Protein AF-A0A915BMQ2-F1 (afdb_monomer)

InterPro domains:
  IPR011701 Major facilitator superfamily [PF07690] (2-219)
  IPR020846 Major facilitator superfamily domain [PS50850] (1-230)
  IPR036259 MFS transporter superfamily [G3DSA:1.20.1250.20] (1-69)
  IPR036259 MFS transporter superfamily [G3DSA:1.20.1250.20] (101-229)
  IPR036259 MFS transporter superfamily [SSF103473] (2-223)
  IPR050382 Major Facilitator Superfamily Sodium/Anion Cotransporter [PTHR11662] (2-230)

pLDDT: mean 77.65, std 10.05, range [44.81, 95.31]

Foldseek 3Di:
DVVLVVLVVVLVVVVVVCVVLVVVLVCQCVPNPDNSNVRSCVVVVVVVVVVVVVCVVQDDPDLVPHPPDDPVVSVVVVVVVCVVCVVPVPPPPPPPPVVCLVPDPVNVVVVVLVCLLVVLLVCLLVCVLVCCCVPVVDDPVVSVVLSVLLVVLLVVLLVVLLVVLVVCVVVVVDDNLRSLVVLSCQLSVLLVVLVVVLVPDDPPCSVSNSVSSSRNSNSSSSNCSNPVSD

Mean predicted aligned error: 12.55 Å

Radius of gyration: 23.93 Å; Cα contacts (8 Å, |Δi|>4): 152; chains: 1; bounding box: 55×52×68 Å

Nearest PDB structures (foldseek):
  8u3f-assembly1_A  TM=6.499E-01  e=1.444E-09  Homo sapiens
  9ayb-assembly1_A  TM=6.532E-01  e=2.550E-09  Homo sapiens
  8dwi-assembly1_A  TM=6.660E-01  e=5.706E-09  Homo sapiens
  7t3n-assembly1_A  TM=6.681E-01  e=4.377E-08  Rattus norvegicus
  7t3o-assembly1_A  TM=6.849E-01  e=3.358E-07  Rattus norvegicus

Organism: Parascaris univalens (NCBI:txid6257)

Solvent-accessible surface area (backbone atoms only — not comparable to full-atom values): 12584 Å² total; per-residue (Å²): 125,64,65,64,55,53,52,49,52,59,58,49,49,59,56,54,47,51,67,54,48,55,59,48,44,54,48,24,42,74,73,32,56,86,82,3,62,60,33,43,59,54,55,54,48,50,51,52,51,53,51,48,53,52,44,68,72,72,60,64,98,42,79,89,74,41,86,83,62,55,71,67,58,46,52,51,52,50,50,56,49,44,56,62,42,68,78,39,82,71,70,64,80,67,73,78,58,59,67,63,54,76,68,32,65,70,55,52,54,52,49,54,52,49,51,54,49,52,50,53,53,50,51,46,68,65,44,48,63,51,46,41,40,77,72,66,62,45,54,76,81,56,43,60,60,62,60,44,48,26,53,53,40,18,54,51,32,34,54,52,36,39,54,49,53,50,52,42,46,75,68,65,76,44,54,75,67,56,52,27,53,49,30,38,49,55,12,54,50,44,31,51,54,26,51,55,55,38,72,73,56,60,93,91,40,61,68,59,35,52,50,28,50,22,50,17,48,10,45,38,24,24,33,54,60,33,55,79,80,107

Sequence (230 aa):
MERSFLVGLTLSGAQVGNVLVMPLSGLLCRYGFGGGWPSIFYVLGIAGVVWSLVWLYYVTDSPTENRRIDPNERAYIEASLADIIVKDPSKKKRRIPWRSILTSIPVWAVYCGQFAGDWGAYMMMTSLPLFMNDVLGFDLTSLGFFSAIPYIAYFVVIIVGGMVADKVRDAHLLSTIAVRRLAMLIALVSQTVFLIASGYCGCGQEMLVVVFLTLSIGLSGLQFSGYVVN

Secondary structure (DSSP, 8-state):
-HHHHHHHHHHHHHHHHHHHHHHHHHHHHHH-TTTSHHHHHHHHHHHHHHHHHHHHHH--S-TTT-TTS-HHHHHHHHHHHHHHHHT-TT-S-PPP-HHHHHT-HHHHHHHHHHHHHHHHHHHHHHHHHHHHHHTT---HHHHHHHHHHHHHHHHHHHHHHHHHHHHHHHTTSS-HHHHHHHHHHHHHHHHHHHHHHHHT--TT-HHHHHHHHHHHHHHHTHHHHHHTT-

Structure (mmCIF, N/CA/C/O backbone):
data_AF-A0A915BMQ2-F1
#
_entry.id   AF-A0A915BMQ2-F1
#
loop_
_atom_site.group_PDB
_atom_site.id
_atom_site.type_symbol
_atom_site.label_atom_id
_atom_site.label_alt_id
_atom_site.label_comp_id
_atom_site.label_asym_id
_atom_site.label_entity_id
_atom_site.label_seq_id
_atom_site.pdbx_PDB_ins_code
_atom_site.Cartn_x
_atom_site.Cartn_y
_atom_site.Cartn_z
_atom_site.occupancy
_atom_site.B_iso_or_equiv
_ato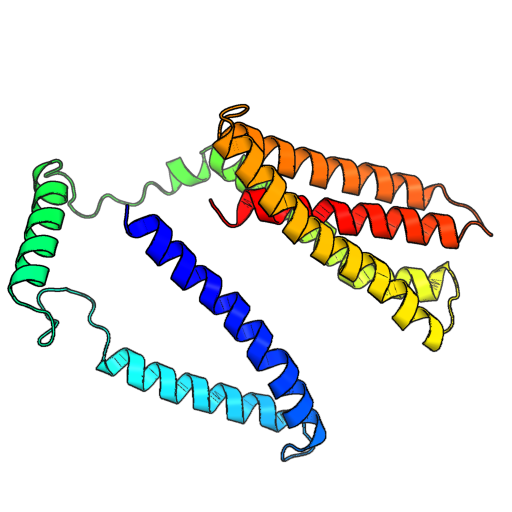m_site.auth_seq_id
_atom_site.auth_comp_id
_atom_site.auth_asym_id
_atom_site.auth_atom_id
_atom_site.pdbx_PDB_model_num
ATOM 1 N N . MET A 1 1 ? 10.847 5.689 -22.596 1.00 46.94 1 MET A N 1
ATOM 2 C CA . MET A 1 1 ? 9.570 6.181 -22.033 1.00 46.94 1 MET A CA 1
ATOM 3 C C . MET A 1 1 ? 8.585 5.048 -21.741 1.00 46.94 1 MET A C 1
ATOM 5 O O . MET A 1 1 ? 7.828 5.172 -20.795 1.00 46.94 1 MET A O 1
ATOM 9 N N . GLU A 1 2 ? 8.650 3.909 -22.437 1.00 56.69 2 GLU A N 1
ATOM 10 C CA . GLU A 1 2 ? 7.738 2.765 -22.217 1.00 56.69 2 GLU A CA 1
ATOM 11 C C . GLU A 1 2 ? 7.953 2.021 -20.888 1.00 56.69 2 GLU A C 1
ATOM 13 O O . GLU A 1 2 ? 7.018 1.458 -20.329 1.00 56.69 2 GLU A O 1
ATOM 18 N N . ARG A 1 3 ? 9.169 2.066 -20.325 1.00 57.50 3 ARG A N 1
ATOM 19 C CA . ARG A 1 3 ? 9.515 1.349 -19.086 1.00 57.50 3 ARG A CA 1
ATOM 20 C C . ARG A 1 3 ? 8.631 1.732 -17.894 1.00 57.50 3 ARG A C 1
ATOM 22 O O . ARG A 1 3 ? 8.195 0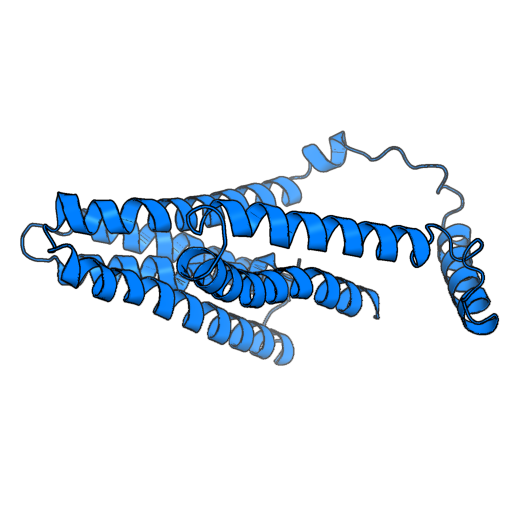.847 -17.172 1.00 57.50 3 ARG A O 1
ATOM 29 N N . SER A 1 4 ? 8.363 3.021 -17.685 1.00 55.41 4 SER A N 1
ATOM 30 C CA . SER A 1 4 ? 7.533 3.475 -16.558 1.00 55.41 4 SER A CA 1
ATOM 31 C C . SER A 1 4 ? 6.068 3.067 -16.723 1.00 55.41 4 SER A C 1
ATOM 33 O O . SER A 1 4 ? 5.422 2.724 -15.739 1.00 55.41 4 SER A O 1
ATOM 35 N N . PHE A 1 5 ? 5.563 3.046 -17.961 1.00 71.44 5 PHE A N 1
ATOM 36 C CA . PHE A 1 5 ? 4.217 2.567 -18.268 1.00 71.44 5 PHE A CA 1
ATOM 37 C C . PHE A 1 5 ? 4.092 1.056 -18.040 1.00 71.44 5 PHE A C 1
ATOM 39 O O . PHE A 1 5 ? 3.176 0.624 -17.348 1.00 71.44 5 PHE A O 1
ATOM 46 N N . LEU A 1 6 ? 5.050 0.263 -18.537 1.00 71.75 6 LEU A N 1
ATOM 47 C CA . LEU A 1 6 ? 5.076 -1.189 -18.330 1.00 71.75 6 LEU A CA 1
ATOM 48 C C . LEU A 1 6 ? 5.168 -1.545 -16.843 1.00 71.75 6 LEU A C 1
ATOM 50 O O . LEU A 1 6 ? 4.409 -2.383 -16.379 1.00 71.75 6 LEU A O 1
ATOM 54 N N . VAL A 1 7 ? 6.033 -0.871 -16.077 1.00 69.44 7 VAL A N 1
ATOM 55 C CA . VAL A 1 7 ? 6.126 -1.065 -14.618 1.00 69.44 7 VAL A CA 1
ATOM 56 C C . VAL A 1 7 ? 4.816 -0.686 -13.924 1.00 69.44 7 VAL A C 1
ATOM 58 O O . VAL A 1 7 ? 4.347 -1.432 -13.066 1.00 69.44 7 VAL A O 1
ATOM 61 N N . GLY A 1 8 ? 4.194 0.428 -14.321 1.00 68.19 8 GLY A N 1
ATOM 62 C CA . GLY A 1 8 ? 2.883 0.835 -13.814 1.00 68.19 8 GLY A CA 1
ATOM 63 C C . GLY A 1 8 ? 1.795 -0.204 -14.096 1.00 68.19 8 GLY A C 1
ATOM 64 O O . GLY A 1 8 ? 1.025 -0.537 -13.198 1.00 68.19 8 GLY A O 1
ATOM 65 N N . LEU A 1 9 ? 1.777 -0.781 -15.301 1.00 75.06 9 LEU A N 1
ATOM 66 C CA . LEU A 1 9 ? 0.850 -1.848 -15.676 1.00 75.06 9 LEU A CA 1
ATOM 67 C C . LEU A 1 9 ? 1.059 -3.093 -14.799 1.00 75.06 9 LEU A C 1
ATOM 69 O O . LEU A 1 9 ? 0.097 -3.603 -14.225 1.00 75.06 9 LEU A O 1
ATOM 73 N N . THR A 1 10 ? 2.307 -3.531 -14.612 1.00 76.88 10 THR A N 1
ATOM 74 C CA . THR A 1 10 ? 2.629 -4.700 -13.777 1.00 76.88 10 THR A CA 1
ATOM 75 C C . THR A 1 10 ? 2.222 -4.493 -12.318 1.00 76.88 10 THR A C 1
ATOM 77 O O . THR A 1 10 ? 1.634 -5.385 -11.709 1.00 76.88 10 THR A O 1
ATOM 80 N N . LEU A 1 11 ? 2.482 -3.307 -11.759 1.00 73.06 11 LEU A N 1
ATOM 81 C CA . LEU A 1 11 ? 2.114 -2.975 -10.379 1.00 73.06 11 LEU A CA 1
ATOM 82 C C . LEU A 1 11 ? 0.595 -2.839 -10.202 1.00 73.06 11 LEU A C 1
ATOM 84 O O . LEU A 1 11 ? 0.053 -3.268 -9.184 1.00 73.06 11 LEU A O 1
ATOM 88 N N . SER A 1 12 ? -0.110 -2.299 -11.201 1.00 72.75 12 SER A N 1
ATOM 89 C CA . SER A 1 12 ? -1.572 -2.171 -11.164 1.00 72.75 12 SER A CA 1
ATOM 90 C C . SER A 1 12 ? -2.293 -3.525 -11.143 1.00 72.75 12 SER A C 1
ATOM 92 O O . SER A 1 12 ? -3.345 -3.649 -10.514 1.00 72.75 12 SER A O 1
ATOM 94 N N . GLY A 1 13 ? -1.694 -4.566 -11.738 1.00 78.38 13 GLY A N 1
ATOM 95 C CA . GLY A 1 13 ? -2.247 -5.922 -11.754 1.00 78.38 13 GLY A CA 1
ATOM 96 C C . GLY A 1 13 ? -2.487 -6.504 -10.357 1.00 78.38 13 GLY A C 1
ATOM 97 O O . GLY A 1 13 ? -3.488 -7.188 -10.145 1.00 78.38 13 GLY A O 1
ATOM 98 N N . ALA A 1 14 ? -1.640 -6.165 -9.378 1.00 76.38 14 ALA A N 1
ATOM 99 C CA . ALA A 1 14 ? -1.822 -6.598 -7.991 1.00 76.38 14 ALA A CA 1
ATOM 100 C C . ALA A 1 14 ? -3.111 -6.029 -7.369 1.00 76.38 14 ALA A C 1
ATOM 102 O O . ALA A 1 14 ? -3.839 -6.740 -6.676 1.00 76.38 14 ALA A O 1
ATOM 103 N N . GLN A 1 15 ? -3.433 -4.765 -7.662 1.00 73.25 15 GLN A N 1
ATOM 104 C CA . GLN A 1 15 ? -4.635 -4.113 -7.134 1.00 73.25 15 GLN A CA 1
ATOM 105 C C . GLN A 1 15 ? -5.908 -4.641 -7.797 1.00 73.25 15 GLN A C 1
ATOM 107 O O . GLN A 1 15 ? -6.898 -4.896 -7.115 1.00 73.25 15 GLN A O 1
ATOM 112 N N . VAL A 1 16 ? -5.866 -4.891 -9.108 1.00 79.38 16 VAL A N 1
ATOM 113 C CA . VAL A 1 16 ? -6.969 -5.547 -9.830 1.00 79.38 16 VAL A CA 1
ATOM 114 C C . VAL A 1 16 ? -7.225 -6.949 -9.270 1.00 79.38 16 VAL A C 1
ATOM 116 O O . VAL A 1 16 ? -8.378 -7.325 -9.058 1.00 79.38 16 VAL A O 1
ATOM 119 N N . GLY A 1 17 ? -6.161 -7.697 -8.959 1.00 82.88 17 GLY A N 1
ATOM 120 C CA . GLY A 1 17 ? -6.256 -8.993 -8.290 1.00 82.88 17 GLY A CA 1
ATOM 121 C C . GLY A 1 17 ? -7.013 -8.909 -6.964 1.00 82.88 17 GLY A C 1
ATOM 122 O O . GLY A 1 17 ? -7.963 -9.660 -6.763 1.00 82.88 17 GLY A O 1
ATOM 123 N N . ASN A 1 18 ? -6.668 -7.953 -6.097 1.00 78.75 18 ASN A N 1
ATOM 124 C CA . ASN A 1 18 ? -7.369 -7.749 -4.823 1.00 78.75 18 ASN A CA 1
ATOM 125 C C . ASN A 1 18 ? -8.862 -7.445 -5.016 1.00 78.75 18 ASN A C 1
ATOM 127 O O . ASN A 1 18 ? -9.702 -8.056 -4.356 1.00 78.75 18 ASN A O 1
ATOM 131 N N . VAL A 1 19 ? -9.196 -6.553 -5.954 1.00 79.31 19 VAL A N 1
ATOM 132 C CA . VAL A 1 19 ? -10.586 -6.162 -6.250 1.00 79.31 19 VAL A CA 1
ATOM 133 C C . VAL A 1 19 ? -11.425 -7.345 -6.738 1.00 79.31 19 VAL A C 1
ATOM 135 O O . VAL A 1 19 ? -12.612 -7.413 -6.432 1.00 79.31 19 VAL A O 1
ATOM 138 N N . LEU A 1 20 ? -10.829 -8.291 -7.466 1.00 83.81 20 LEU A N 1
ATOM 139 C CA . LEU A 1 20 ? -11.524 -9.486 -7.952 1.00 83.81 20 LEU A CA 1
ATOM 140 C C . LEU A 1 20 ? -11.590 -10.596 -6.897 1.00 83.81 20 LEU A C 1
ATOM 142 O O . LEU A 1 20 ? -12.632 -11.226 -6.722 1.00 83.81 20 LEU A O 1
ATOM 146 N N . VAL A 1 21 ? -10.491 -10.837 -6.178 1.00 87.25 21 VAL A N 1
ATOM 147 C CA . VAL A 1 21 ? -10.382 -11.935 -5.209 1.00 87.25 21 VAL A CA 1
ATOM 148 C C . VAL A 1 21 ? -11.208 -11.661 -3.953 1.00 87.25 21 VAL A C 1
ATOM 150 O O . VAL A 1 21 ? -11.787 -12.598 -3.407 1.00 87.25 21 VAL A O 1
ATOM 153 N N . MET A 1 22 ? -11.336 -10.408 -3.507 1.00 83.94 22 MET A N 1
ATOM 154 C CA . MET A 1 22 ? -12.125 -10.071 -2.314 1.00 83.94 22 MET A CA 1
ATOM 155 C C . MET A 1 22 ? -13.612 -10.478 -2.440 1.00 83.94 22 MET A C 1
ATOM 157 O O . MET A 1 22 ? -14.064 -11.283 -1.623 1.00 83.94 22 MET A O 1
ATOM 161 N N . PRO A 1 23 ? -14.384 -10.052 -3.460 1.00 85.56 23 PRO A N 1
ATOM 162 C CA . PRO A 1 23 ? -15.761 -10.518 -3.649 1.00 85.56 23 PRO A CA 1
ATOM 163 C C . PRO A 1 23 ? -15.851 -12.019 -3.939 1.00 85.56 23 PRO A C 1
ATOM 165 O O . PRO A 1 23 ? -16.749 -12.694 -3.434 1.00 85.56 23 PRO A O 1
ATOM 168 N N . LEU A 1 24 ? -14.911 -12.552 -4.730 1.00 85.00 24 LEU A N 1
ATOM 169 C CA . LEU A 1 24 ? -14.875 -13.970 -5.082 1.00 85.00 24 LEU A CA 1
ATOM 170 C C . LEU A 1 24 ? -14.700 -14.845 -3.836 1.00 85.00 24 LEU A C 1
ATOM 172 O O . LEU A 1 24 ? -15.415 -15.830 -3.674 1.00 85.00 24 LEU A O 1
ATOM 176 N N . SER A 1 25 ? -13.801 -14.462 -2.928 1.00 84.19 25 SER A N 1
ATOM 177 C CA . SER A 1 25 ? -13.596 -15.159 -1.657 1.00 84.19 25 SER A CA 1
ATOM 178 C C . SER A 1 25 ? -14.849 -15.123 -0.780 1.00 84.19 25 SER A C 1
ATOM 180 O O . SER A 1 25 ? -15.219 -16.151 -0.225 1.00 84.19 25 SER A O 1
ATOM 182 N N . GLY A 1 26 ? -15.577 -14.000 -0.733 1.00 81.88 26 GLY A N 1
ATOM 183 C CA . GLY A 1 26 ? -16.854 -13.903 -0.018 1.00 81.88 26 GLY A CA 1
ATOM 184 C C . GLY A 1 26 ? -17.947 -14.811 -0.598 1.00 81.88 26 GLY A C 1
ATOM 185 O O . GLY A 1 26 ? -18.657 -15.493 0.145 1.00 81.88 26 GLY A O 1
ATOM 186 N N . LEU A 1 27 ? -18.055 -14.874 -1.928 1.00 85.25 27 LEU A N 1
ATOM 187 C CA . LEU A 1 27 ? -18.991 -15.759 -2.631 1.00 85.25 27 LEU A CA 1
ATOM 188 C C . LEU A 1 27 ? -18.640 -17.239 -2.430 1.00 85.25 27 LEU A C 1
ATOM 190 O O . LEU A 1 27 ? -19.530 -18.044 -2.161 1.00 85.25 27 LEU A O 1
ATOM 194 N N . LEU A 1 28 ? -17.356 -17.588 -2.506 1.00 84.94 28 LEU A N 1
ATOM 195 C CA . LEU A 1 28 ? -16.850 -18.945 -2.289 1.00 84.94 28 LEU A CA 1
ATOM 196 C C . LEU A 1 28 ? -16.979 -19.382 -0.823 1.00 84.94 28 LEU A C 1
ATOM 198 O O . LEU A 1 28 ? -17.362 -20.514 -0.555 1.00 84.94 28 LEU A O 1
ATOM 202 N N . CYS A 1 29 ? -16.781 -18.485 0.143 1.00 83.06 29 CYS A N 1
ATOM 203 C CA . CYS A 1 29 ? -17.070 -18.777 1.548 1.00 83.06 29 CYS A CA 1
ATOM 204 C C . CYS A 1 29 ? -18.554 -19.077 1.798 1.00 83.06 29 CYS A C 1
ATOM 206 O O . CYS A 1 29 ? -18.872 -19.913 2.638 1.00 83.06 29 CYS A O 1
ATOM 208 N N . ARG A 1 30 ? -19.473 -18.404 1.095 1.00 80.44 30 ARG A N 1
ATOM 209 C CA . ARG A 1 30 ? -20.919 -18.554 1.328 1.00 80.44 30 ARG A CA 1
ATOM 210 C C . ARG A 1 30 ? -21.556 -19.701 0.544 1.00 80.44 30 ARG A C 1
ATOM 212 O O . ARG A 1 30 ? -22.443 -20.368 1.067 1.00 80.44 30 ARG A O 1
ATOM 219 N N . TYR A 1 31 ? -21.138 -19.901 -0.702 1.00 82.38 31 TYR A N 1
ATOM 220 C CA . TYR A 1 31 ? -21.757 -20.848 -1.637 1.00 82.38 31 TYR A CA 1
ATOM 221 C C . TYR A 1 31 ? -20.799 -21.950 -2.108 1.00 82.38 31 TYR A C 1
ATOM 223 O O . TYR A 1 31 ? -21.179 -22.796 -2.915 1.00 82.38 31 TYR A O 1
ATOM 231 N N . GLY A 1 32 ? -19.550 -21.935 -1.644 1.00 78.88 32 GLY A N 1
ATOM 232 C CA . GLY A 1 32 ? -18.531 -22.893 -2.044 1.00 78.88 32 GLY A CA 1
ATOM 233 C C . GLY A 1 32 ? -18.623 -24.232 -1.319 1.00 78.88 32 GLY A C 1
ATOM 234 O O . GLY A 1 32 ? -19.273 -24.409 -0.288 1.00 78.88 32 GLY A O 1
ATOM 235 N N . PHE A 1 33 ? -17.928 -25.204 -1.890 1.00 80.06 33 PHE A N 1
ATOM 236 C CA . PHE A 1 33 ? -17.907 -26.589 -1.438 1.00 80.06 33 PHE A CA 1
ATOM 237 C C . PHE A 1 33 ? -17.046 -26.787 -0.176 1.00 80.06 33 PHE A C 1
ATOM 239 O O . PHE A 1 33 ? -16.125 -26.019 0.101 1.00 80.06 33 PHE A O 1
ATOM 246 N N . GLY A 1 34 ? -17.340 -27.839 0.599 1.00 70.00 34 GLY A N 1
ATOM 247 C CA . GLY A 1 34 ? -16.536 -28.230 1.767 1.00 70.00 34 GLY A CA 1
ATOM 248 C C . GLY A 1 34 ? -16.653 -27.304 2.984 1.00 70.00 34 GLY A C 1
ATOM 249 O O . GLY A 1 34 ? -15.688 -27.166 3.725 1.00 70.00 34 GLY A O 1
ATOM 250 N N . GLY A 1 35 ? -17.802 -26.649 3.187 1.00 74.62 35 GLY A N 1
ATOM 251 C CA . GLY A 1 35 ? -17.977 -25.661 4.263 1.00 74.62 35 GLY A CA 1
ATOM 252 C C . GLY A 1 35 ? -17.478 -24.260 3.892 1.00 74.62 35 GLY A C 1
ATOM 253 O O . GLY A 1 35 ? -17.144 -23.471 4.772 1.00 74.62 35 GLY A O 1
ATOM 254 N N . GLY A 1 36 ? -17.399 -23.960 2.590 1.00 80.12 36 GLY A N 1
ATOM 255 C CA . GLY A 1 36 ? -17.092 -22.636 2.055 1.00 80.12 36 GLY A CA 1
ATOM 256 C C . GLY A 1 36 ? -15.604 -22.306 2.040 1.00 80.12 36 GLY A C 1
ATOM 257 O O . GLY A 1 36 ? -15.020 -22.115 0.976 1.00 80.12 36 GLY A O 1
ATOM 258 N N . TRP A 1 37 ? -14.961 -22.289 3.205 1.00 79.25 37 TRP A N 1
ATOM 259 C CA . TRP A 1 37 ? -13.569 -21.849 3.360 1.00 79.25 37 TRP A CA 1
ATOM 260 C C . TRP A 1 37 ? -12.544 -22.628 2.507 1.00 79.25 37 TRP A C 1
ATOM 262 O O . TRP A 1 37 ? -11.730 -21.988 1.835 1.00 79.25 37 TRP A O 1
ATOM 272 N N . PRO A 1 38 ? -12.576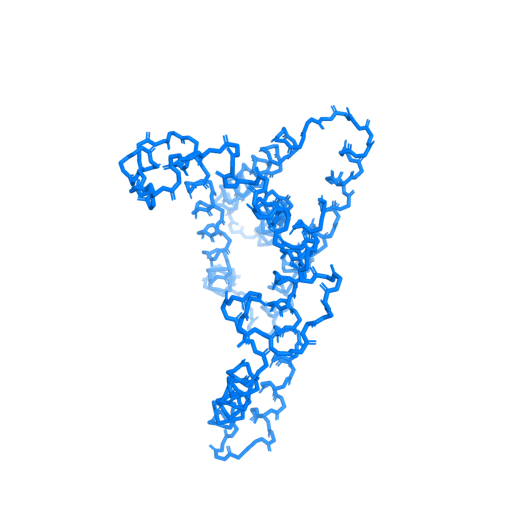 -23.977 2.432 1.00 87.38 38 PRO A N 1
ATOM 273 C CA . PRO A 1 38 ? -11.605 -24.722 1.627 1.00 87.38 38 PRO A CA 1
ATOM 274 C C . PRO A 1 38 ? -11.701 -24.420 0.127 1.00 87.38 38 PRO A C 1
ATOM 276 O O . PRO A 1 38 ? -10.696 -24.495 -0.578 1.00 87.38 38 PRO A O 1
ATOM 279 N N . SER A 1 39 ? -12.886 -24.050 -0.370 1.00 86.69 39 SER A N 1
ATOM 280 C CA . SER A 1 39 ? -13.120 -23.823 -1.800 1.00 86.69 39 SER A CA 1
ATOM 281 C C . SER A 1 39 ? -12.266 -22.693 -2.386 1.00 86.69 39 SER A C 1
ATOM 283 O O . SER A 1 39 ? -11.850 -22.781 -3.540 1.00 86.69 39 SER A O 1
ATOM 285 N N . ILE A 1 40 ? -11.920 -21.684 -1.578 1.00 89.19 40 ILE A N 1
ATOM 286 C CA . ILE A 1 40 ? -11.077 -20.554 -1.988 1.00 89.19 40 ILE A CA 1
ATOM 287 C C . ILE A 1 40 ? -9.690 -21.042 -2.412 1.00 89.19 40 ILE A C 1
ATOM 289 O O . ILE A 1 40 ? -9.197 -20.661 -3.474 1.00 89.19 40 ILE A O 1
ATOM 293 N N . PHE A 1 41 ? -9.082 -21.921 -1.614 1.00 87.12 41 PHE A N 1
ATOM 294 C CA . PHE A 1 41 ? -7.737 -22.437 -1.874 1.00 87.12 41 PHE A CA 1
ATOM 295 C C . PHE A 1 41 ? -7.690 -23.276 -3.145 1.00 87.12 41 PHE A C 1
ATOM 297 O O . PHE A 1 41 ? -6.755 -23.149 -3.931 1.00 87.12 41 PHE A O 1
ATOM 304 N N . TYR A 1 42 ? -8.716 -24.096 -3.379 1.00 89.56 42 TYR A N 1
ATOM 305 C CA . TYR A 1 42 ? -8.787 -24.918 -4.582 1.00 89.56 42 TYR A CA 1
ATOM 306 C C . TYR A 1 42 ? -9.031 -24.077 -5.837 1.00 89.56 42 TYR A C 1
ATOM 308 O O . TYR A 1 42 ? -8.338 -24.266 -6.832 1.00 89.56 42 TYR A O 1
ATOM 316 N N . VAL A 1 43 ? -9.966 -23.123 -5.801 1.00 89.75 43 VAL A N 1
ATOM 317 C CA . VAL A 1 43 ? -10.286 -22.286 -6.969 1.00 89.75 43 VAL A CA 1
ATOM 318 C C . VAL A 1 43 ? -9.113 -21.376 -7.336 1.00 89.75 43 VAL A C 1
ATOM 320 O O . VAL A 1 43 ? -8.696 -21.360 -8.495 1.00 89.75 43 VAL A O 1
ATOM 323 N N . LEU A 1 44 ? -8.533 -20.666 -6.363 1.00 90.25 44 LEU A N 1
ATOM 324 C CA . LEU A 1 44 ? -7.372 -19.805 -6.609 1.00 90.25 44 LEU A CA 1
ATOM 325 C C . LEU A 1 44 ? -6.122 -20.621 -6.959 1.00 90.25 44 LEU A C 1
ATOM 327 O O . LEU A 1 44 ? -5.351 -20.214 -7.826 1.00 90.25 44 LEU A O 1
ATOM 331 N N . GLY A 1 45 ? -5.944 -21.791 -6.340 1.00 90.44 45 GLY A N 1
ATOM 332 C CA . GLY A 1 45 ? -4.847 -22.706 -6.646 1.00 90.44 45 GLY A CA 1
ATOM 333 C C . GLY A 1 45 ? -4.901 -23.214 -8.086 1.00 90.44 45 GLY A C 1
ATOM 334 O O . GLY A 1 45 ? -3.912 -23.116 -8.809 1.00 90.44 45 GLY A O 1
ATOM 335 N N . ILE A 1 46 ? -6.066 -23.687 -8.541 1.00 93.62 46 ILE A N 1
ATOM 336 C CA . ILE A 1 46 ? -6.259 -24.144 -9.926 1.00 93.62 46 ILE A CA 1
ATOM 337 C C . ILE A 1 46 ? -6.070 -22.984 -10.907 1.00 93.62 46 ILE A C 1
ATOM 339 O O . ILE A 1 46 ? -5.359 -23.143 -11.898 1.00 93.62 46 ILE A O 1
ATOM 343 N N . ALA A 1 47 ? -6.640 -21.809 -10.624 1.00 92.19 47 ALA A N 1
ATOM 344 C CA . ALA A 1 47 ? -6.451 -20.626 -11.462 1.00 92.19 47 ALA A CA 1
ATOM 345 C C . ALA A 1 47 ? -4.965 -20.243 -11.586 1.00 92.19 47 ALA A C 1
ATOM 347 O O . ALA A 1 47 ? -4.493 -19.961 -12.688 1.00 92.19 47 ALA A O 1
ATOM 348 N N . GLY A 1 48 ? -4.208 -20.310 -10.486 1.00 91.44 48 GLY A N 1
ATOM 349 C CA . GLY A 1 48 ? -2.764 -20.073 -10.476 1.00 91.44 48 GLY A CA 1
ATOM 350 C C . GLY A 1 48 ? -1.981 -21.100 -11.296 1.00 91.44 48 GLY A C 1
ATOM 351 O O . GLY A 1 48 ? -1.070 -20.722 -12.033 1.00 91.44 48 GLY A O 1
ATOM 352 N N . VAL A 1 49 ? -2.353 -22.383 -11.242 1.00 95.31 49 VAL A N 1
ATOM 353 C CA . VAL A 1 49 ? -1.731 -23.435 -12.067 1.00 95.31 49 VAL A CA 1
ATOM 354 C C . VAL A 1 49 ? -2.025 -23.214 -13.550 1.00 95.31 49 VAL A C 1
ATOM 356 O O . VAL A 1 49 ? -1.102 -23.237 -14.361 1.00 95.31 49 VAL A O 1
ATOM 359 N N . VAL A 1 50 ? -3.282 -22.943 -13.912 1.00 95.12 50 VAL A N 1
ATOM 360 C CA . VAL A 1 50 ? -3.672 -22.658 -15.303 1.00 95.12 50 VAL A CA 1
ATOM 361 C C . VAL A 1 50 ? -2.919 -21.440 -15.833 1.00 95.12 50 VAL A C 1
ATOM 363 O O . VAL A 1 50 ? -2.333 -21.505 -16.912 1.00 95.12 50 VAL A O 1
ATOM 366 N N . TRP A 1 51 ? -2.868 -20.352 -15.061 1.00 92.69 51 TRP A N 1
ATOM 367 C CA . TRP A 1 51 ? -2.125 -19.154 -15.445 1.00 92.69 51 TRP A CA 1
ATOM 368 C C . TRP A 1 51 ? -0.629 -19.432 -15.608 1.00 92.69 51 TRP A C 1
ATOM 370 O O . TRP A 1 51 ? -0.012 -18.957 -16.557 1.00 92.69 51 TRP A O 1
ATOM 380 N N . SER A 1 52 ? -0.053 -20.256 -14.731 1.00 91.19 52 SER A N 1
ATOM 381 C CA . SER A 1 52 ? 1.355 -20.655 -14.812 1.00 91.19 52 SER A CA 1
ATOM 382 C C . SER A 1 52 ? 1.650 -21.447 -16.090 1.00 91.19 52 SER A C 1
ATOM 384 O O . SER A 1 52 ? 2.659 -21.199 -16.741 1.00 91.19 52 SER A O 1
ATOM 386 N N . LEU A 1 53 ? 0.758 -22.354 -16.501 1.00 92.81 53 LEU A N 1
ATOM 387 C CA . LEU A 1 53 ? 0.887 -23.089 -17.766 1.00 92.81 53 LEU A CA 1
ATOM 388 C C . LEU A 1 53 ? 0.792 -22.159 -18.982 1.00 92.81 53 LEU A C 1
ATOM 390 O O . LEU A 1 53 ? 1.584 -22.286 -19.916 1.00 92.81 53 LEU A O 1
ATOM 394 N N . VAL A 1 54 ? -0.137 -21.197 -18.958 1.00 90.62 54 VAL A N 1
ATOM 395 C CA . VAL A 1 54 ? -0.242 -20.158 -19.995 1.00 90.62 54 VAL A CA 1
ATOM 396 C C . VAL A 1 54 ? 1.048 -19.341 -20.053 1.00 90.62 54 VAL A C 1
ATOM 398 O O . VAL A 1 54 ? 1.601 -19.146 -21.133 1.00 90.62 54 VAL A O 1
ATOM 401 N N . TRP A 1 55 ? 1.571 -18.916 -18.903 1.00 88.12 55 TRP A N 1
ATOM 402 C CA . TRP A 1 55 ? 2.808 -18.146 -18.816 1.00 88.12 55 TRP A CA 1
ATOM 403 C C . TRP A 1 55 ? 3.999 -18.906 -19.404 1.00 88.12 55 TRP A C 1
ATOM 405 O O . TRP A 1 55 ? 4.698 -18.369 -20.257 1.00 88.12 55 TRP A O 1
ATOM 415 N N . LEU A 1 56 ? 4.182 -20.175 -19.026 1.00 85.56 56 LEU A N 1
ATOM 416 C CA . LEU A 1 56 ? 5.257 -21.026 -19.549 1.00 85.56 56 LEU A CA 1
ATOM 417 C C . LEU A 1 56 ? 5.156 -21.262 -21.064 1.00 85.56 56 LEU A C 1
ATOM 419 O O . LEU A 1 56 ? 6.170 -21.491 -21.714 1.00 85.56 56 LEU A O 1
ATOM 423 N N . TYR A 1 57 ? 3.949 -21.212 -21.634 1.00 84.44 57 TYR A N 1
ATOM 424 C CA . TYR A 1 57 ? 3.742 -21.378 -23.073 1.00 84.44 57 TYR A CA 1
ATOM 425 C C . TYR A 1 57 ? 3.914 -20.080 -23.880 1.00 84.44 57 TYR A C 1
ATOM 427 O O . TYR A 1 57 ? 4.272 -20.130 -25.060 1.00 84.44 57 TYR A O 1
ATOM 435 N N . TYR A 1 58 ? 3.610 -18.920 -23.290 1.00 82.19 58 TYR A N 1
ATOM 436 C CA . TYR A 1 58 ? 3.617 -17.631 -23.994 1.00 82.19 58 TYR A CA 1
ATOM 437 C C . TYR A 1 58 ? 4.861 -16.780 -23.747 1.00 82.19 58 TYR A C 1
ATOM 439 O O . TYR A 1 58 ? 5.218 -15.991 -24.622 1.00 82.19 58 TYR A O 1
ATOM 447 N N . VAL A 1 59 ? 5.496 -16.900 -22.585 1.00 81.81 59 VAL A N 1
ATOM 448 C CA . VAL A 1 59 ? 6.605 -16.033 -22.186 1.00 81.81 59 VAL A CA 1
ATOM 449 C C . VAL A 1 59 ? 7.933 -16.721 -22.461 1.00 81.81 59 VAL A C 1
ATOM 451 O O . VAL A 1 59 ? 8.111 -17.907 -22.203 1.00 81.81 59 VAL A O 1
ATOM 454 N N . THR A 1 60 ? 8.872 -15.962 -23.014 1.00 79.06 60 THR A N 1
ATOM 455 C CA . THR A 1 60 ? 10.218 -16.430 -23.346 1.00 79.06 60 THR A CA 1
ATOM 456 C C . THR A 1 60 ? 11.235 -15.436 -22.801 1.00 79.06 60 THR A C 1
ATOM 458 O O . THR A 1 60 ? 11.011 -14.228 -22.882 1.00 79.06 60 THR A O 1
ATOM 461 N N . ASP A 1 61 ? 12.344 -15.938 -22.255 1.00 72.06 61 ASP A N 1
ATOM 462 C CA . ASP A 1 61 ? 13.342 -15.120 -21.554 1.00 72.06 61 ASP A CA 1
ATOM 463 C C . ASP A 1 61 ? 14.179 -14.240 -22.495 1.00 72.06 61 ASP A C 1
ATOM 465 O O . ASP A 1 61 ? 14.668 -13.185 -22.085 1.00 72.06 61 ASP A O 1
ATOM 469 N N . SER A 1 62 ? 14.338 -14.645 -23.760 1.00 66.81 62 SER A N 1
ATOM 470 C CA . SER A 1 62 ? 15.067 -13.872 -24.767 1.00 66.81 62 SER A CA 1
ATOM 471 C C . SER A 1 62 ? 14.195 -13.529 -25.981 1.00 66.81 62 SER A C 1
ATOM 473 O O . SER A 1 62 ? 13.531 -14.418 -26.528 1.00 66.81 62 SER A O 1
ATOM 475 N N . PRO A 1 63 ? 14.272 -12.286 -26.505 1.00 65.56 63 PRO A N 1
ATOM 476 C CA . PRO A 1 63 ? 13.653 -11.915 -27.780 1.00 65.56 63 PRO A CA 1
ATOM 477 C C . PRO A 1 63 ? 14.100 -12.806 -28.948 1.00 65.56 63 PRO A C 1
ATOM 479 O O . PRO A 1 63 ? 13.362 -12.978 -29.913 1.00 65.56 63 PRO A O 1
ATOM 482 N N . THR A 1 64 ? 15.297 -13.401 -28.858 1.00 61.62 64 THR A N 1
ATOM 483 C CA . THR A 1 64 ? 15.861 -14.281 -29.894 1.00 61.62 64 THR A CA 1
ATOM 484 C C . THR A 1 64 ? 15.209 -15.659 -29.953 1.00 61.62 64 THR A C 1
ATOM 486 O O . THR A 1 64 ? 15.240 -16.300 -31.002 1.00 61.62 64 THR A O 1
ATOM 489 N N . GLU A 1 65 ? 14.653 -16.124 -28.834 1.00 66.81 65 GLU A N 1
ATOM 490 C CA . GLU A 1 65 ? 14.013 -17.438 -28.694 1.00 66.81 65 GLU A CA 1
ATOM 491 C C . GLU A 1 65 ? 12.502 -17.366 -28.947 1.00 66.81 65 GLU A C 1
ATOM 493 O O . GLU A 1 65 ? 11.859 -18.379 -29.230 1.00 66.81 65 GLU A O 1
ATOM 498 N N . ASN A 1 66 ? 11.928 -16.161 -28.896 1.00 67.06 66 ASN A N 1
ATOM 499 C CA . ASN A 1 66 ? 10.513 -15.962 -29.139 1.00 67.06 66 ASN A CA 1
ATOM 500 C C . ASN A 1 66 ? 10.207 -16.043 -30.642 1.00 67.06 66 ASN A C 1
ATOM 502 O O . ASN A 1 66 ? 10.516 -15.144 -31.419 1.00 67.06 66 ASN A O 1
ATOM 506 N N . ARG A 1 67 ? 9.560 -17.132 -31.066 1.00 64.00 67 ARG A N 1
ATOM 507 C CA . ARG A 1 67 ? 9.216 -17.383 -32.476 1.00 64.00 67 ARG A CA 1
ATOM 508 C C . ARG A 1 67 ? 8.017 -16.560 -32.978 1.00 64.00 67 ARG A C 1
ATOM 510 O O . ARG A 1 67 ? 7.702 -16.630 -34.161 1.00 64.00 67 ARG A O 1
ATOM 517 N N . ARG A 1 68 ? 7.322 -15.838 -32.089 1.00 69.69 68 ARG A N 1
ATOM 518 C CA . ARG A 1 68 ? 6.079 -15.097 -32.383 1.00 69.69 68 ARG A CA 1
ATOM 519 C C . ARG A 1 68 ? 6.267 -13.585 -32.523 1.00 69.69 68 ARG A C 1
ATOM 521 O O . ARG A 1 68 ? 5.296 -12.903 -32.828 1.00 69.69 68 ARG A O 1
ATOM 528 N N . ILE A 1 69 ? 7.470 -13.069 -32.274 1.00 77.62 69 ILE A N 1
ATOM 529 C CA . ILE A 1 69 ? 7.755 -11.635 -32.378 1.00 77.62 69 ILE A CA 1
ATOM 530 C C . ILE A 1 69 ? 7.881 -11.205 -33.845 1.00 77.62 69 ILE A C 1
ATOM 532 O O . ILE A 1 69 ? 8.404 -11.959 -34.672 1.00 77.62 69 ILE A O 1
ATOM 536 N N . ASP A 1 70 ? 7.419 -9.996 -34.165 1.00 81.56 70 ASP A N 1
ATOM 537 C CA . ASP A 1 70 ? 7.592 -9.433 -35.503 1.00 81.56 70 ASP A CA 1
ATOM 538 C C . ASP A 1 70 ? 9.090 -9.211 -35.797 1.00 81.56 70 ASP A C 1
ATOM 540 O O . ASP A 1 70 ? 9.824 -8.737 -34.919 1.00 81.56 70 ASP A O 1
ATOM 544 N N . PRO A 1 71 ? 9.582 -9.524 -37.010 1.00 78.62 71 PRO A N 1
ATOM 545 C CA . PRO A 1 71 ? 10.989 -9.338 -37.356 1.00 78.62 71 PRO A CA 1
ATOM 546 C C . PRO A 1 71 ? 11.478 -7.894 -37.172 1.00 78.62 71 PRO A C 1
ATOM 548 O O . PRO A 1 71 ? 12.629 -7.690 -36.783 1.00 78.62 71 PRO A O 1
ATOM 551 N N . ASN A 1 72 ? 10.615 -6.899 -37.410 1.00 78.94 72 ASN A N 1
ATOM 552 C CA . ASN A 1 72 ? 10.969 -5.487 -37.258 1.00 78.94 72 ASN A CA 1
ATOM 553 C C . ASN A 1 72 ? 11.077 -5.090 -35.782 1.00 78.94 72 ASN A C 1
ATOM 555 O O . ASN A 1 72 ? 12.008 -4.383 -35.397 1.00 78.94 72 ASN A O 1
ATOM 559 N N . GLU A 1 73 ? 10.156 -5.576 -34.945 1.00 79.44 73 GLU A N 1
ATOM 560 C CA . GLU A 1 73 ? 10.181 -5.342 -33.498 1.00 79.44 73 GLU A CA 1
ATOM 561 C C . GLU A 1 73 ? 11.398 -6.017 -32.858 1.00 79.44 73 GLU A C 1
ATOM 563 O O . GLU A 1 73 ? 12.114 -5.408 -32.062 1.00 79.44 73 GLU A O 1
ATOM 568 N N . ARG A 1 74 ? 11.707 -7.246 -33.281 1.00 77.50 74 ARG A N 1
ATOM 569 C CA . ARG A 1 74 ? 12.912 -7.957 -32.855 1.00 77.50 74 ARG A CA 1
ATOM 570 C C . ARG A 1 74 ? 14.180 -7.184 -33.198 1.00 77.50 74 ARG A C 1
ATOM 572 O O . ARG A 1 74 ? 15.018 -6.995 -32.319 1.00 77.50 74 ARG A O 1
ATOM 579 N N . ALA A 1 75 ? 14.312 -6.712 -34.438 1.00 78.94 75 ALA A N 1
ATOM 580 C CA . ALA A 1 75 ? 15.469 -5.929 -34.863 1.00 78.94 75 ALA A CA 1
ATOM 581 C C . ALA A 1 75 ? 15.589 -4.611 -34.079 1.00 78.94 75 ALA A C 1
ATOM 583 O O . ALA A 1 75 ? 16.691 -4.222 -33.696 1.00 78.94 75 ALA A O 1
ATOM 584 N N . TYR A 1 76 ? 14.467 -3.950 -33.777 1.00 80.81 76 TYR A N 1
ATOM 585 C CA . TYR A 1 76 ? 14.441 -2.737 -32.957 1.00 80.81 76 TYR A CA 1
ATOM 586 C C . TYR A 1 76 ? 14.892 -2.989 -31.509 1.00 80.81 76 TYR A C 1
ATOM 588 O O . TYR A 1 76 ? 15.704 -2.229 -30.970 1.00 80.81 76 TYR A O 1
ATOM 596 N N . ILE A 1 77 ? 14.409 -4.068 -30.880 1.00 77.25 77 ILE A N 1
ATOM 597 C CA . ILE A 1 77 ? 14.805 -4.456 -29.520 1.00 77.25 77 ILE A CA 1
ATOM 598 C C . ILE A 1 77 ? 16.281 -4.850 -29.493 1.00 77.25 77 ILE A C 1
ATOM 600 O O . ILE A 1 77 ? 17.007 -4.376 -28.624 1.00 77.25 77 ILE A O 1
ATOM 604 N N . GLU A 1 78 ? 16.743 -5.670 -30.442 1.00 78.25 78 GLU A N 1
ATOM 605 C CA . GLU A 1 78 ? 18.144 -6.090 -30.546 1.00 78.25 78 GLU A CA 1
ATOM 606 C C . GLU A 1 78 ? 19.074 -4.895 -30.789 1.00 78.25 78 GLU A C 1
ATOM 608 O O . GLU A 1 78 ? 20.099 -4.795 -30.120 1.00 78.25 78 GLU A O 1
ATOM 613 N N . ALA A 1 79 ? 18.703 -3.945 -31.657 1.00 77.56 79 ALA A N 1
ATOM 614 C CA . ALA A 1 79 ? 19.462 -2.714 -31.878 1.00 77.56 79 ALA A CA 1
ATOM 615 C C . ALA A 1 79 ? 19.504 -1.834 -30.619 1.00 77.56 79 ALA A C 1
ATOM 617 O O . ALA A 1 79 ? 20.567 -1.343 -30.245 1.00 77.56 79 ALA A O 1
ATOM 618 N N . SER A 1 80 ? 18.379 -1.691 -29.913 1.00 72.88 80 SER A N 1
ATOM 619 C CA . SER A 1 80 ? 18.307 -0.943 -28.650 1.00 72.88 80 SER A CA 1
ATOM 620 C C . SER A 1 80 ? 19.121 -1.612 -27.535 1.00 72.88 80 SER A C 1
ATOM 622 O O . SER A 1 80 ? 19.777 -0.931 -26.745 1.00 72.88 80 SER A O 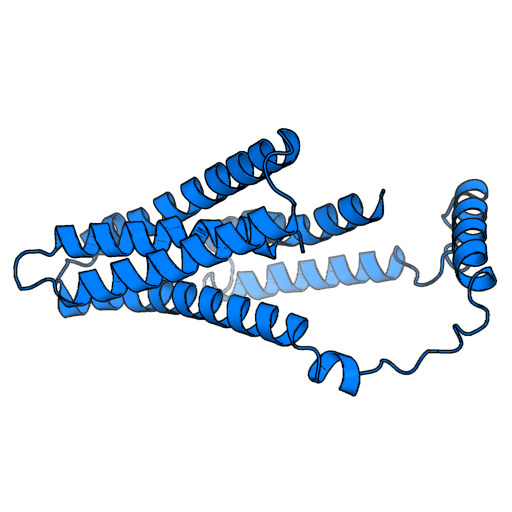1
ATOM 624 N N . LEU A 1 81 ? 19.125 -2.949 -27.475 1.00 71.06 81 LEU A N 1
ATOM 625 C CA . LEU A 1 81 ? 19.957 -3.722 -26.551 1.00 71.06 81 LEU A CA 1
ATOM 626 C C . LEU A 1 81 ? 21.439 -3.601 -26.914 1.00 71.06 81 LEU A C 1
ATOM 628 O O . LEU A 1 81 ? 22.272 -3.415 -26.027 1.00 71.06 81 LEU A O 1
ATOM 632 N N . ALA A 1 82 ? 21.769 -3.686 -28.203 1.00 66.12 82 ALA A N 1
ATOM 633 C CA . ALA A 1 82 ? 23.123 -3.541 -28.714 1.00 66.12 82 ALA A CA 1
ATOM 634 C C . ALA A 1 82 ? 23.668 -2.148 -28.401 1.00 66.12 82 ALA A C 1
ATOM 636 O O . ALA A 1 82 ? 24.778 -2.054 -27.900 1.00 66.12 82 ALA A O 1
ATOM 637 N N . ASP A 1 83 ? 22.882 -1.082 -28.547 1.00 62.47 83 ASP A N 1
ATOM 638 C CA . ASP A 1 83 ? 23.299 0.278 -28.185 1.00 62.47 83 ASP A CA 1
ATOM 639 C C . ASP A 1 83 ? 23.609 0.411 -26.678 1.00 62.47 83 ASP A C 1
ATOM 641 O O . ASP A 1 83 ? 24.541 1.105 -26.265 1.00 62.47 83 ASP A O 1
ATOM 645 N N . ILE A 1 84 ? 22.875 -0.325 -25.836 1.00 62.06 84 ILE A N 1
ATOM 646 C CA . ILE A 1 84 ? 23.086 -0.419 -24.383 1.00 62.06 84 ILE A CA 1
ATOM 647 C C . ILE A 1 84 ? 24.323 -1.270 -24.026 1.00 62.06 84 ILE A C 1
ATOM 649 O O . ILE A 1 84 ? 24.950 -1.025 -22.988 1.00 62.06 84 ILE A O 1
ATOM 653 N N . ILE A 1 85 ? 24.656 -2.284 -24.828 1.00 58.31 85 ILE A N 1
ATOM 654 C CA . ILE A 1 85 ? 25.794 -3.199 -24.623 1.00 58.31 85 ILE A CA 1
ATOM 655 C C . ILE A 1 85 ? 27.091 -2.607 -25.204 1.00 58.31 85 ILE A C 1
ATOM 657 O O . ILE A 1 85 ? 28.135 -2.685 -24.565 1.00 58.31 85 ILE A O 1
ATOM 661 N N . VAL A 1 86 ? 27.026 -1.957 -26.368 1.00 55.66 86 VAL A N 1
ATOM 662 C CA . VAL A 1 86 ? 28.150 -1.324 -27.079 1.00 55.66 86 VAL A CA 1
ATOM 663 C C . VAL A 1 86 ? 28.616 -0.052 -26.367 1.00 55.66 86 VAL A C 1
ATOM 665 O O . VAL A 1 86 ? 29.819 0.189 -26.296 1.00 55.66 86 VAL A O 1
ATOM 668 N N . LYS A 1 87 ? 27.709 0.721 -25.748 1.00 53.31 87 LYS A N 1
ATOM 669 C CA . LYS A 1 87 ? 28.088 1.865 -24.892 1.00 53.31 87 LYS A CA 1
ATOM 670 C C . LYS A 1 87 ? 28.821 1.466 -23.606 1.00 53.31 87 LYS A C 1
ATOM 672 O O . LYS A 1 87 ? 29.410 2.331 -22.965 1.00 53.31 87 LYS A O 1
ATOM 677 N N . ASP A 1 88 ? 28.801 0.191 -23.212 1.00 50.62 88 ASP A N 1
ATOM 678 C CA . ASP A 1 88 ? 29.521 -0.290 -22.029 1.00 50.62 88 ASP A CA 1
ATOM 679 C C . ASP A 1 88 ? 30.007 -1.744 -22.221 1.00 50.62 88 ASP A C 1
ATOM 681 O O . ASP A 1 88 ? 29.386 -2.688 -21.712 1.00 50.62 88 ASP A O 1
ATOM 685 N N . PRO A 1 89 ? 31.149 -1.952 -22.909 1.00 51.28 89 PRO A N 1
ATOM 686 C CA . PRO A 1 89 ? 31.729 -3.279 -23.135 1.00 51.28 89 PRO A CA 1
ATOM 687 C C . PRO A 1 89 ? 32.158 -3.987 -21.832 1.00 51.28 89 PRO A C 1
ATOM 689 O O . PRO A 1 89 ? 32.582 -5.143 -21.860 1.00 51.28 89 PRO A O 1
ATOM 692 N N . SER A 1 90 ? 32.017 -3.335 -20.666 1.00 50.41 90 SER A N 1
ATOM 693 C CA . SER A 1 90 ? 32.290 -3.902 -19.342 1.00 50.41 90 SER A CA 1
ATOM 694 C C . SER A 1 90 ? 31.100 -4.637 -18.700 1.00 50.41 90 SER A C 1
ATOM 696 O O . SER A 1 90 ? 31.225 -5.144 -17.584 1.00 50.41 90 SER A O 1
ATOM 698 N N . LYS A 1 91 ? 29.962 -4.792 -19.396 1.00 49.94 91 LYS A N 1
ATOM 699 C CA . LYS A 1 91 ? 28.779 -5.551 -18.928 1.00 49.94 91 LYS A CA 1
ATOM 700 C C . LYS A 1 91 ? 28.939 -7.084 -18.903 1.00 49.94 91 LYS A C 1
ATOM 702 O O . LYS A 1 91 ? 27.948 -7.813 -18.902 1.00 49.94 91 LYS A O 1
ATOM 707 N N . LYS A 1 92 ? 30.160 -7.615 -18.769 1.00 51.19 92 LYS A N 1
ATOM 708 C CA . LYS A 1 92 ? 30.345 -8.958 -18.186 1.00 51.19 92 LYS A CA 1
ATOM 709 C C . LYS A 1 92 ? 29.767 -8.912 -16.777 1.00 51.19 92 LYS A C 1
ATOM 711 O O . LYS A 1 92 ? 30.346 -8.198 -15.967 1.00 51.19 92 LYS A O 1
ATOM 716 N N . LYS A 1 93 ? 28.652 -9.622 -16.515 1.00 54.97 93 LYS A N 1
ATOM 717 C CA . LYS A 1 93 ? 28.016 -9.855 -15.193 1.00 54.97 93 LYS A CA 1
ATOM 718 C C . LYS A 1 93 ? 28.676 -9.026 -14.082 1.00 54.97 93 LYS A C 1
ATOM 720 O O . LYS A 1 93 ? 29.476 -9.558 -13.309 1.00 54.97 93 LYS A O 1
ATOM 725 N N . ARG A 1 94 ? 28.420 -7.708 -14.045 1.00 63.31 94 ARG A N 1
ATOM 726 C CA . ARG A 1 94 ? 28.999 -6.861 -12.996 1.00 63.31 94 ARG A CA 1
ATOM 727 C C . ARG A 1 94 ? 28.494 -7.444 -11.689 1.00 63.31 94 ARG A C 1
ATOM 729 O O . ARG A 1 94 ? 27.284 -7.561 -11.498 1.00 63.31 94 ARG A O 1
ATOM 736 N N . ARG A 1 95 ? 29.416 -7.895 -10.836 1.00 73.88 95 ARG A N 1
ATOM 737 C CA . ARG A 1 95 ? 29.062 -8.462 -9.537 1.00 73.88 95 ARG A CA 1
ATOM 738 C C . ARG A 1 95 ? 28.235 -7.400 -8.824 1.00 73.88 95 ARG A C 1
ATOM 740 O O . ARG A 1 95 ? 28.726 -6.287 -8.644 1.00 73.88 95 ARG A O 1
ATOM 747 N N . ILE A 1 96 ? 26.979 -7.725 -8.505 1.00 79.88 96 ILE A N 1
ATOM 748 C CA . ILE A 1 96 ? 26.068 -6.787 -7.845 1.00 79.88 96 ILE A CA 1
ATOM 749 C C . ILE A 1 96 ? 26.812 -6.256 -6.615 1.00 79.88 96 ILE A C 1
ATOM 751 O O . ILE A 1 96 ? 27.265 -7.068 -5.797 1.00 79.88 96 ILE A O 1
ATOM 755 N N . PRO A 1 97 ? 27.022 -4.933 -6.494 1.00 86.50 97 PRO A N 1
ATOM 756 C CA . PRO A 1 97 ? 27.843 -4.375 -5.435 1.00 86.50 97 PRO A CA 1
ATOM 757 C C . PRO A 1 97 ? 27.029 -4.317 -4.138 1.00 86.50 97 PRO A C 1
ATOM 759 O O . PRO A 1 97 ? 26.720 -3.243 -3.632 1.00 86.50 97 PRO A O 1
ATOM 762 N N . TRP A 1 98 ? 26.690 -5.488 -3.590 1.00 87.69 98 TRP A N 1
ATOM 763 C CA . TRP A 1 98 ? 25.880 -5.654 -2.381 1.00 87.69 98 TRP A CA 1
ATOM 764 C C . TRP A 1 98 ? 26.390 -4.806 -1.227 1.00 87.69 98 TRP A C 1
ATOM 766 O O . TRP A 1 98 ? 25.599 -4.147 -0.569 1.00 87.69 98 TRP A O 1
ATOM 776 N N . ARG A 1 99 ? 27.715 -4.755 -1.032 1.00 86.94 99 ARG A N 1
ATOM 777 C CA . ARG A 1 99 ? 28.323 -3.892 -0.014 1.00 86.94 99 ARG A CA 1
ATOM 778 C C . ARG A 1 99 ? 27.972 -2.429 -0.250 1.00 86.94 99 ARG A C 1
ATOM 780 O O . ARG A 1 99 ? 27.456 -1.811 0.658 1.00 86.94 99 ARG A O 1
ATOM 787 N N . SER A 1 100 ? 28.156 -1.915 -1.466 1.00 85.50 100 SER A N 1
ATOM 788 C CA . SER A 1 100 ? 27.848 -0.515 -1.785 1.00 85.50 100 SER A CA 1
ATOM 789 C C . SER A 1 100 ? 26.361 -0.184 -1.655 1.00 85.50 100 SER A C 1
ATOM 791 O O . SER A 1 100 ? 26.034 0.938 -1.287 1.00 85.50 100 SER A O 1
ATOM 793 N N . ILE A 1 101 ? 25.469 -1.129 -1.969 1.00 87.75 101 ILE A N 1
ATOM 794 C CA . ILE A 1 101 ? 24.017 -0.958 -1.816 1.00 87.75 101 ILE A CA 1
ATOM 795 C C . ILE A 1 101 ? 23.654 -0.940 -0.327 1.00 87.75 101 ILE A C 1
ATOM 797 O O . ILE A 1 101 ? 22.977 -0.024 0.127 1.00 87.75 101 ILE A O 1
ATOM 801 N N . LEU A 1 102 ? 24.160 -1.908 0.441 1.00 89.25 102 LEU A N 1
ATOM 802 C CA . LEU A 1 102 ? 23.908 -2.035 1.877 1.00 89.25 102 LEU A CA 1
ATOM 803 C C . LEU A 1 102 ? 24.640 -0.982 2.719 1.00 89.25 102 LEU A C 1
ATOM 805 O O . LEU A 1 102 ? 24.278 -0.785 3.867 1.00 89.25 102 LEU A O 1
ATOM 809 N N . THR A 1 103 ? 25.649 -0.289 2.195 1.00 89.75 103 THR A N 1
ATOM 810 C CA . THR A 1 103 ? 26.283 0.859 2.871 1.00 89.75 103 THR A CA 1
ATOM 811 C C . THR A 1 103 ? 25.742 2.203 2.380 1.00 89.75 103 THR A C 1
ATOM 813 O O . THR A 1 103 ? 26.215 3.250 2.813 1.00 89.75 103 THR A O 1
ATOM 816 N N . SER A 1 104 ? 24.777 2.204 1.457 1.00 91.69 104 SER A N 1
ATOM 817 C CA . SER A 1 104 ? 24.213 3.424 0.884 1.00 91.69 104 SER A CA 1
ATOM 818 C C . SER A 1 104 ? 23.203 4.062 1.839 1.00 91.69 104 SER A C 1
ATOM 820 O O . SER A 1 104 ? 22.160 3.480 2.139 1.00 91.69 104 SER A O 1
ATOM 822 N N . ILE A 1 105 ? 23.482 5.292 2.279 1.00 87.50 105 ILE A N 1
ATOM 823 C CA . ILE A 1 105 ? 22.590 6.073 3.154 1.00 87.50 105 ILE A CA 1
ATOM 824 C C . ILE A 1 105 ? 21.191 6.259 2.531 1.00 87.50 105 ILE A C 1
ATOM 826 O O . ILE A 1 105 ? 20.208 6.030 3.234 1.00 87.50 105 ILE A O 1
ATOM 830 N N . PRO A 1 106 ? 21.044 6.607 1.233 1.00 82.62 106 PRO A N 1
ATOM 831 C CA . PRO A 1 106 ? 19.728 6.700 0.600 1.00 82.62 106 PRO A CA 1
ATOM 832 C C . PRO A 1 106 ? 18.889 5.419 0.676 1.00 82.62 106 PRO A C 1
ATOM 834 O O . PRO A 1 106 ? 17.676 5.508 0.844 1.00 82.62 106 PRO A O 1
ATOM 837 N N . VAL A 1 107 ? 19.514 4.240 0.573 1.00 84.81 107 VAL A N 1
ATOM 838 C CA . VAL A 1 107 ? 18.801 2.952 0.623 1.00 84.81 107 VAL A CA 1
ATOM 839 C C . VAL A 1 107 ? 18.218 2.729 2.014 1.00 84.81 107 VAL A C 1
ATOM 841 O O . VAL A 1 107 ? 17.035 2.425 2.139 1.00 84.81 107 VAL A O 1
ATOM 844 N N . TRP A 1 108 ? 19.016 2.958 3.057 1.00 87.38 108 TRP A N 1
ATOM 845 C CA . TRP A 1 108 ? 18.541 2.864 4.437 1.00 87.38 108 TRP A CA 1
ATOM 846 C C . TRP A 1 108 ? 17.511 3.933 4.785 1.00 87.38 108 TRP A C 1
ATOM 848 O O . TRP A 1 108 ? 16.551 3.631 5.480 1.00 87.38 108 TRP A O 1
ATOM 858 N N . ALA A 1 109 ? 17.653 5.156 4.272 1.00 81.69 109 ALA A N 1
ATOM 859 C CA . ALA A 1 109 ? 16.666 6.210 4.490 1.00 81.69 109 ALA A CA 1
ATOM 860 C C . ALA A 1 109 ? 15.288 5.828 3.921 1.00 81.69 109 ALA A C 1
ATOM 862 O O . ALA A 1 109 ? 14.275 6.003 4.596 1.00 81.69 109 ALA A O 1
ATOM 863 N N . VAL A 1 110 ? 15.252 5.260 2.710 1.00 80.88 110 VAL A N 1
ATOM 864 C CA . VAL A 1 110 ? 14.010 4.761 2.098 1.00 80.88 110 VAL A CA 1
ATOM 865 C C . VAL A 1 110 ? 13.474 3.553 2.863 1.00 80.88 110 VAL A C 1
ATOM 867 O O . VAL A 1 110 ? 12.287 3.513 3.163 1.00 80.88 110 VAL A O 1
ATOM 870 N N . TYR A 1 111 ? 14.337 2.598 3.220 1.00 84.50 111 TYR A N 1
ATOM 871 C CA . TYR A 1 111 ? 13.931 1.403 3.961 1.00 84.50 111 TYR A CA 1
ATOM 872 C C . TYR A 1 111 ? 13.329 1.746 5.327 1.00 84.50 111 TYR A C 1
ATOM 874 O O . TYR A 1 111 ? 12.234 1.294 5.639 1.00 84.50 111 TYR A O 1
ATOM 882 N N . CYS A 1 112 ? 14.002 2.578 6.123 1.00 85.25 112 CYS A N 1
ATOM 883 C CA . CYS A 1 112 ? 13.505 2.997 7.431 1.00 85.25 112 CYS A CA 1
ATOM 884 C C . CYS A 1 112 ? 12.206 3.804 7.313 1.00 85.25 112 CYS A C 1
ATOM 886 O O . CYS A 1 112 ? 11.307 3.614 8.126 1.00 85.25 112 CYS A O 1
ATOM 888 N N . GLY A 1 113 ? 12.090 4.671 6.299 1.00 80.56 113 GLY A N 1
ATOM 889 C CA . GLY A 1 113 ? 10.858 5.417 6.033 1.00 80.56 113 GLY A CA 1
ATOM 890 C C . GLY A 1 113 ? 9.685 4.500 5.687 1.00 80.56 113 GLY A C 1
ATOM 891 O O . GLY A 1 113 ? 8.607 4.647 6.258 1.00 80.56 113 GLY A O 1
ATOM 892 N N . GLN A 1 114 ? 9.916 3.517 4.812 1.00 79.81 114 GLN A N 1
ATOM 893 C CA . GLN A 1 114 ? 8.910 2.527 4.434 1.00 79.81 114 GLN A CA 1
ATOM 894 C C . GLN A 1 114 ? 8.517 1.647 5.621 1.00 79.81 114 GLN A C 1
ATOM 896 O O . GLN A 1 114 ? 7.336 1.495 5.907 1.00 79.81 114 GLN A O 1
ATOM 901 N N . PHE A 1 115 ? 9.503 1.121 6.351 1.00 84.94 115 PHE A N 1
ATOM 902 C CA . PHE A 1 115 ? 9.272 0.290 7.527 1.00 84.94 115 PHE A CA 1
ATOM 903 C C . PHE A 1 115 ? 8.447 1.026 8.584 1.00 84.94 115 PHE A C 1
ATOM 905 O O . PHE A 1 115 ? 7.476 0.473 9.086 1.00 84.94 115 PHE A O 1
ATOM 912 N N . ALA A 1 116 ? 8.799 2.273 8.905 1.00 82.62 116 ALA A N 1
ATOM 913 C CA . ALA A 1 116 ? 8.069 3.059 9.894 1.00 82.62 116 ALA A CA 1
ATOM 914 C C . ALA A 1 116 ? 6.627 3.362 9.448 1.00 82.62 116 ALA A C 1
ATOM 916 O O . ALA A 1 116 ? 5.712 3.280 10.266 1.00 82.62 116 ALA A O 1
ATOM 917 N N . GLY A 1 117 ? 6.423 3.672 8.162 1.00 77.69 117 GLY A N 1
ATOM 918 C CA . GLY A 1 117 ? 5.094 3.912 7.597 1.00 77.69 117 GLY A CA 1
ATOM 919 C C . GLY A 1 117 ? 4.209 2.666 7.622 1.00 77.69 117 GLY A C 1
ATOM 920 O O . GLY A 1 117 ? 3.119 2.698 8.197 1.00 77.69 117 GLY A O 1
ATOM 921 N N . ASP A 1 118 ? 4.714 1.552 7.084 1.00 81.00 118 ASP A N 1
ATOM 922 C CA . ASP A 1 118 ? 3.986 0.282 7.033 1.00 81.00 118 ASP A CA 1
ATOM 923 C C . ASP A 1 118 ? 3.699 -0.243 8.441 1.00 81.00 118 ASP A C 1
ATOM 925 O O . ASP A 1 118 ? 2.568 -0.618 8.746 1.00 81.00 118 ASP A O 1
ATOM 929 N N . TRP A 1 119 ? 4.694 -0.221 9.332 1.00 83.25 119 TRP A N 1
ATOM 930 C CA . TRP A 1 119 ? 4.521 -0.654 10.717 1.00 83.25 119 TRP A CA 1
ATOM 931 C C . TRP A 1 119 ? 3.437 0.155 11.432 1.00 83.25 119 TRP A C 1
ATOM 933 O O . TRP A 1 119 ? 2.559 -0.427 12.067 1.00 83.25 119 TRP A O 1
ATOM 943 N N . GLY A 1 120 ? 3.464 1.487 11.310 1.00 79.00 120 GLY A N 1
ATOM 944 C CA . GLY A 1 120 ? 2.462 2.362 11.918 1.00 79.00 120 GLY A CA 1
ATOM 945 C C . GLY A 1 120 ? 1.053 2.096 11.386 1.00 79.00 120 GLY A C 1
ATOM 946 O O . GLY A 1 120 ? 0.112 1.969 12.170 1.00 79.00 120 GLY A O 1
ATOM 947 N N . ALA A 1 121 ? 0.915 1.946 10.067 1.00 75.31 121 ALA A N 1
ATOM 948 C CA . ALA A 1 121 ? -0.364 1.650 9.430 1.00 75.31 121 ALA A CA 1
ATOM 949 C C . ALA A 1 121 ? -0.922 0.281 9.860 1.00 75.31 121 ALA A C 1
ATOM 951 O O . ALA A 1 121 ? -2.082 0.197 10.263 1.00 75.31 121 ALA A O 1
ATOM 952 N N . TYR A 1 122 ? -0.099 -0.774 9.847 1.00 79.56 122 TYR A N 1
ATOM 953 C CA . TYR A 1 122 ? -0.520 -2.117 10.260 1.00 79.56 122 TYR A CA 1
ATOM 954 C C . TYR A 1 122 ? -0.853 -2.195 11.747 1.00 79.56 122 TYR A C 1
ATOM 956 O O . TYR A 1 122 ? -1.871 -2.784 12.104 1.00 79.56 122 TYR A O 1
ATOM 964 N N . MET A 1 123 ? -0.031 -1.586 12.605 1.00 81.62 123 MET A N 1
ATOM 965 C CA . MET A 1 123 ? -0.269 -1.562 14.048 1.00 81.62 123 MET A CA 1
ATOM 966 C C . MET A 1 123 ? -1.600 -0.884 14.369 1.00 81.62 123 MET A C 1
ATOM 968 O O . MET A 1 123 ? -2.363 -1.384 15.192 1.00 81.62 123 MET A O 1
ATOM 972 N N . MET A 1 124 ? -1.913 0.224 13.693 1.00 76.50 124 MET A N 1
ATOM 973 C CA . MET A 1 124 ? -3.217 0.864 13.829 1.00 76.50 124 MET A CA 1
ATOM 974 C C . MET A 1 124 ? -4.340 -0.017 13.280 1.00 76.50 124 MET A C 1
ATOM 976 O O . MET A 1 124 ? -5.346 -0.174 13.956 1.00 76.50 124 MET A O 1
ATOM 980 N N . MET A 1 125 ? -4.166 -0.655 12.120 1.00 73.31 125 MET A N 1
ATOM 981 C CA . MET A 1 125 ? -5.170 -1.566 11.549 1.00 73.31 125 MET A CA 1
ATOM 982 C C . MET A 1 125 ? -5.580 -2.684 12.514 1.00 73.31 125 MET A C 1
ATOM 984 O O . MET A 1 125 ? -6.762 -3.001 12.641 1.00 73.31 125 MET A O 1
ATOM 988 N N . THR A 1 126 ? -4.602 -3.290 13.186 1.00 76.88 126 THR A N 1
ATOM 989 C CA . THR A 1 126 ? -4.829 -4.432 14.077 1.00 76.88 126 THR A CA 1
ATOM 990 C C . THR A 1 126 ? -5.247 -4.008 15.478 1.00 76.88 126 THR A C 1
ATOM 992 O O . THR A 1 126 ? -6.088 -4.667 16.081 1.00 76.88 126 THR A O 1
ATOM 995 N N . SER A 1 127 ? -4.696 -2.907 15.992 1.00 77.19 127 SER A N 1
ATOM 996 C CA . SER A 1 127 ? -4.923 -2.473 17.376 1.00 77.19 127 SER A CA 1
ATOM 997 C C . SER A 1 127 ? -6.133 -1.558 17.526 1.00 77.19 127 SER A C 1
ATOM 999 O O . SER A 1 127 ? -6.675 -1.467 18.621 1.00 77.19 127 SER A O 1
ATOM 1001 N N . LEU A 1 128 ? -6.589 -0.888 16.460 1.00 74.88 128 LEU A N 1
ATOM 1002 C CA . LEU A 1 128 ? -7.739 0.020 16.514 1.00 74.88 128 LEU A CA 1
ATOM 1003 C C . LEU A 1 128 ? -9.034 -0.681 16.969 1.00 74.88 128 LEU A C 1
ATOM 1005 O O . LEU A 1 128 ? -9.687 -0.145 17.865 1.00 74.88 128 LEU A O 1
ATOM 1009 N N . PRO A 1 129 ? -9.413 -1.862 16.437 1.00 70.44 129 PRO A N 1
ATOM 1010 C CA . PRO A 1 129 ? -10.625 -2.550 16.881 1.00 70.44 129 PRO A CA 1
ATOM 1011 C C . PRO A 1 129 ? -10.520 -3.025 18.335 1.00 70.44 129 PRO A C 1
ATOM 1013 O O . PRO A 1 129 ? -11.483 -2.892 19.083 1.00 70.44 129 PRO A O 1
ATOM 1016 N N . LEU A 1 130 ? -9.342 -3.518 18.742 1.00 74.88 130 LEU A N 1
ATOM 1017 C CA . LEU A 1 130 ? -9.052 -3.907 20.128 1.00 74.88 130 LEU A CA 1
ATOM 1018 C C . LEU A 1 130 ? -9.149 -2.708 21.072 1.00 74.88 130 LEU A C 1
ATOM 1020 O O . LEU A 1 130 ? -9.825 -2.780 22.085 1.00 74.88 130 LEU A O 1
ATOM 1024 N N . PHE A 1 131 ? -8.552 -1.574 20.713 1.00 76.38 131 PHE A N 1
ATOM 1025 C CA . PHE A 1 131 ? -8.603 -0.356 21.516 1.00 76.38 131 PHE A CA 1
ATOM 1026 C C . PHE A 1 131 ? -10.037 0.178 21.660 1.00 76.38 131 PHE A C 1
ATOM 1028 O O . PHE A 1 131 ? -10.464 0.556 22.750 1.00 76.38 131 PHE A O 1
ATOM 1035 N N . MET A 1 132 ? -10.813 0.167 20.574 1.00 73.06 132 MET A N 1
ATOM 1036 C CA . MET A 1 132 ? -12.222 0.562 20.601 1.00 73.06 132 MET A CA 1
ATOM 1037 C C . MET A 1 132 ? -13.104 -0.377 21.437 1.00 73.06 132 MET A C 1
ATOM 1039 O O . MET A 1 132 ? -14.086 0.084 22.017 1.00 73.06 132 MET A O 1
ATOM 1043 N N . ASN A 1 133 ? -12.765 -1.663 21.526 1.00 74.25 133 ASN A N 1
ATOM 1044 C CA . ASN A 1 133 ? -13.521 -2.625 22.323 1.00 74.25 133 ASN A CA 1
ATOM 1045 C C . ASN A 1 133 ? -13.085 -2.636 23.799 1.00 74.25 133 ASN A C 1
ATOM 1047 O O . ASN A 1 133 ? -13.926 -2.459 24.675 1.00 74.25 133 ASN A O 1
ATOM 1051 N N . ASP A 1 134 ? -11.785 -2.769 24.068 1.00 75.44 134 ASP A N 1
ATOM 1052 C CA . ASP A 1 134 ? -11.237 -2.963 25.417 1.00 75.44 134 ASP A CA 1
ATOM 1053 C C . ASP A 1 134 ? -11.143 -1.660 26.227 1.00 75.44 134 ASP A C 1
ATOM 1055 O O . ASP A 1 134 ? -11.294 -1.686 27.447 1.00 75.44 134 ASP A O 1
ATOM 1059 N N . VAL A 1 135 ? -10.875 -0.518 25.576 1.00 71.50 135 VAL A N 1
ATOM 1060 C CA . VAL A 1 13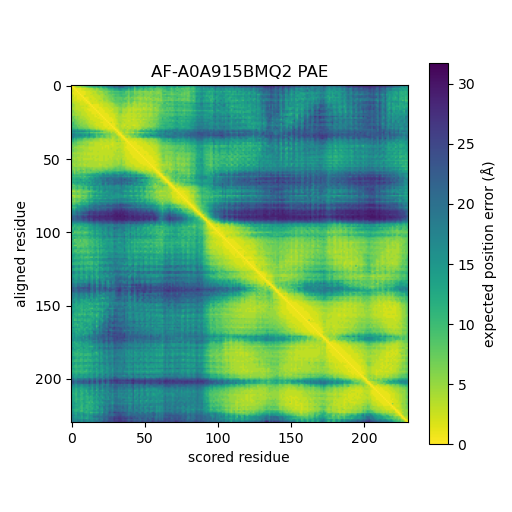5 ? -10.635 0.770 26.263 1.00 71.50 135 VAL A CA 1
ATOM 1061 C C . VAL A 1 135 ? -11.848 1.689 26.193 1.00 71.50 135 VAL A C 1
ATOM 1063 O O . VAL A 1 135 ? -12.220 2.292 27.195 1.00 71.50 135 VAL A O 1
ATOM 1066 N N . LEU A 1 136 ? -12.464 1.805 25.014 1.00 69.38 136 LEU A N 1
ATOM 1067 C CA . LEU A 1 136 ? -13.630 2.673 24.803 1.00 69.38 136 LEU A CA 1
ATOM 1068 C C . LEU A 1 136 ? -14.960 1.974 25.138 1.00 69.38 136 LEU A C 1
ATOM 1070 O O . LEU A 1 136 ? -15.986 2.638 25.221 1.00 69.38 136 LEU A O 1
ATOM 1074 N N . GLY A 1 137 ? -14.963 0.649 25.327 1.00 68.94 137 GLY A N 1
ATOM 1075 C CA . GLY A 1 137 ? -16.162 -0.105 25.703 1.00 68.94 137 GLY A CA 1
ATOM 1076 C C . GLY A 1 137 ? -17.268 -0.094 24.644 1.00 68.94 137 GLY A C 1
ATOM 1077 O O . GLY A 1 137 ? -18.432 -0.325 24.977 1.00 68.94 137 GLY A O 1
ATOM 1078 N N . PHE A 1 138 ? -16.941 0.193 23.376 1.00 70.75 138 PHE A N 1
ATOM 1079 C CA . PHE A 1 138 ? -17.945 0.216 22.319 1.00 70.75 138 PHE A CA 1
ATOM 1080 C C . PHE A 1 138 ? -18.511 -1.183 22.072 1.00 70.75 138 PHE A C 1
ATOM 1082 O O . PHE A 1 138 ? -17.778 -2.164 21.910 1.00 70.75 138 PHE A O 1
ATOM 1089 N N . ASP A 1 139 ? -19.839 -1.242 21.984 1.00 69.38 139 ASP A N 1
ATOM 1090 C CA . ASP A 1 139 ? -20.571 -2.459 21.662 1.00 69.38 139 ASP A CA 1
ATOM 1091 C C . ASP A 1 139 ? -20.176 -2.972 20.263 1.00 69.38 139 ASP A C 1
ATOM 1093 O O . ASP A 1 139 ? -19.990 -2.185 19.325 1.00 69.38 139 ASP A O 1
ATOM 1097 N N . LEU A 1 140 ? -20.052 -4.295 20.108 1.00 61.06 140 LEU A N 1
ATOM 1098 C CA . LEU A 1 140 ? -19.525 -4.953 18.897 1.00 61.06 140 LEU A CA 1
ATOM 1099 C C . LEU A 1 140 ? -20.266 -4.531 17.616 1.00 61.06 140 LEU A C 1
ATOM 1101 O O . LEU A 1 140 ? -19.674 -4.468 16.538 1.00 61.06 140 LEU A O 1
ATOM 1105 N N . THR A 1 141 ? -21.550 -4.193 17.738 1.00 62.94 141 THR A N 1
ATOM 1106 C CA . THR A 1 141 ? -22.405 -3.735 16.634 1.00 62.94 141 THR A CA 1
ATOM 1107 C C . THR A 1 141 ? -22.033 -2.332 16.138 1.00 62.94 141 THR A C 1
ATOM 1109 O O . THR A 1 141 ? -22.040 -2.073 14.934 1.00 62.94 141 THR A O 1
ATOM 1112 N N . SER A 1 142 ? -21.663 -1.429 17.049 1.00 66.94 142 SER A N 1
ATOM 1113 C CA . SER A 1 142 ? -21.241 -0.054 16.739 1.00 66.94 142 SER A CA 1
ATOM 1114 C C . SER A 1 142 ? -19.780 0.001 16.287 1.00 66.94 142 SER A C 1
ATOM 1116 O O . SER A 1 142 ? -19.408 0.847 15.470 1.00 66.94 142 SER A O 1
ATOM 1118 N N . LEU A 1 143 ? -18.963 -0.946 16.762 1.00 68.44 143 LEU A N 1
ATOM 1119 C CA . LEU A 1 143 ? -17.548 -1.088 16.427 1.00 68.44 143 LEU A CA 1
ATOM 1120 C C . LEU A 1 143 ? -17.312 -1.127 14.912 1.00 68.44 143 LEU A C 1
ATOM 1122 O O . LEU A 1 143 ? -16.408 -0.457 14.420 1.00 68.44 143 LEU A O 1
ATOM 1126 N N . GLY A 1 144 ? -18.146 -1.854 14.161 1.00 68.12 144 GLY A N 1
ATOM 1127 C CA . GLY A 1 144 ? -18.035 -1.963 12.702 1.00 68.12 144 GLY A CA 1
ATOM 1128 C C . GLY A 1 144 ? -18.254 -0.635 11.966 1.00 68.12 144 GLY A C 1
ATOM 1129 O O . GLY A 1 144 ? -17.538 -0.331 11.015 1.00 68.12 144 GLY A O 1
ATOM 1130 N N . PHE A 1 145 ? -19.192 0.195 12.434 1.00 74.38 145 PHE A N 1
ATOM 1131 C CA . PHE A 1 145 ? -19.438 1.515 11.847 1.00 74.38 145 PHE A CA 1
ATOM 1132 C C . PHE A 1 145 ? -18.305 2.495 12.162 1.00 74.38 145 PHE A C 1
ATOM 1134 O O . PHE A 1 145 ? -17.829 3.185 11.261 1.00 74.38 145 PHE A O 1
ATOM 1141 N N . PHE A 1 146 ? -17.835 2.535 13.412 1.00 72.94 146 PHE A N 1
ATOM 1142 C CA . PHE A 1 146 ? -16.768 3.454 13.818 1.00 72.94 146 PHE A CA 1
ATOM 1143 C C . PHE A 1 146 ? -15.397 3.065 13.262 1.00 72.94 146 PHE A C 1
ATOM 1145 O O . PHE A 1 146 ? -14.626 3.942 12.880 1.00 72.94 146 PHE A O 1
ATOM 1152 N N . SER A 1 147 ? -15.102 1.770 13.148 1.00 73.56 147 SER A N 1
ATOM 1153 C CA . SER A 1 147 ? -13.847 1.295 12.555 1.00 73.56 147 SER A CA 1
ATOM 1154 C C . SER A 1 147 ? -13.793 1.491 11.038 1.00 73.56 147 SER A C 1
ATOM 1156 O O . SER A 1 147 ? -12.704 1.680 10.507 1.00 73.56 147 SER A O 1
ATOM 1158 N N . ALA A 1 148 ? -14.931 1.547 10.334 1.00 77.94 148 ALA A N 1
ATOM 1159 C CA . ALA A 1 148 ? -14.968 1.851 8.900 1.00 77.94 148 ALA A CA 1
ATOM 1160 C C . ALA A 1 148 ? -14.562 3.301 8.567 1.00 77.94 148 ALA A C 1
ATOM 1162 O O . ALA A 1 148 ? -14.001 3.550 7.498 1.00 77.94 148 ALA A O 1
ATOM 1163 N N . ILE A 1 149 ? -14.810 4.258 9.471 1.00 83.00 149 ILE A N 1
ATOM 1164 C CA . ILE A 1 149 ? -14.568 5.693 9.241 1.00 83.00 149 ILE A CA 1
ATOM 1165 C C . ILE A 1 149 ? -13.082 5.993 8.934 1.00 83.00 149 ILE A C 1
ATOM 1167 O O . ILE A 1 149 ? -12.817 6.601 7.891 1.00 83.00 149 ILE A O 1
ATOM 1171 N N . PRO A 1 150 ? -12.100 5.541 9.744 1.00 81.56 150 PRO A N 1
ATOM 1172 C CA . PRO A 1 150 ? -10.677 5.681 9.429 1.00 81.56 150 PRO A CA 1
ATOM 1173 C C . PRO A 1 150 ? -10.275 5.123 8.065 1.00 81.56 150 PRO A C 1
ATOM 1175 O O . PRO A 1 150 ? -9.485 5.748 7.360 1.00 81.56 150 PRO A O 1
ATOM 1178 N N . TYR A 1 151 ? -10.834 3.981 7.661 1.00 80.50 151 TYR A N 1
ATOM 1179 C CA . TYR A 1 151 ? -10.503 3.352 6.380 1.00 80.50 151 TYR A CA 1
ATOM 1180 C C . TYR A 1 151 ? -11.085 4.106 5.185 1.00 80.50 151 TYR A C 1
ATOM 1182 O O . TYR A 1 151 ? -10.428 4.234 4.152 1.00 80.50 151 TYR A O 1
ATOM 1190 N N . ILE A 1 152 ? -12.292 4.657 5.319 1.00 82.12 152 ILE A N 1
ATOM 1191 C CA . ILE A 1 152 ? -12.876 5.525 4.291 1.00 82.12 152 ILE A CA 1
ATOM 1192 C C . ILE A 1 152 ? -12.041 6.804 4.158 1.00 82.12 152 ILE A C 1
ATOM 1194 O O . ILE A 1 152 ? -11.702 7.202 3.043 1.00 82.12 152 ILE A O 1
ATOM 1198 N N . ALA A 1 153 ? -11.655 7.418 5.281 1.00 85.12 153 ALA A N 1
ATOM 1199 C CA . ALA A 1 153 ? -10.779 8.588 5.279 1.00 85.12 153 ALA A CA 1
ATOM 1200 C C . ALA A 1 153 ? -9.432 8.278 4.603 1.00 85.12 153 ALA A C 1
ATOM 1202 O O . ALA A 1 153 ? -8.972 9.051 3.765 1.00 85.12 153 ALA A O 1
ATOM 1203 N N . TYR A 1 154 ? -8.845 7.118 4.900 1.00 82.75 154 TYR A N 1
ATOM 1204 C CA . TYR A 1 154 ? -7.620 6.630 4.266 1.00 82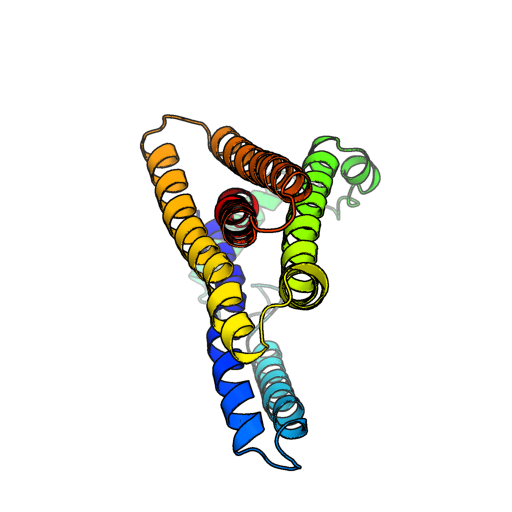.75 154 TYR A CA 1
ATOM 1205 C C . TYR A 1 154 ? -7.744 6.521 2.746 1.00 82.75 154 TYR A C 1
ATOM 1207 O O . TYR A 1 154 ? -6.917 7.066 2.016 1.00 82.75 154 TYR A O 1
ATOM 1215 N N . PHE A 1 155 ? -8.812 5.889 2.257 1.00 79.50 155 PHE A N 1
ATOM 1216 C CA . PHE A 1 155 ? -9.076 5.755 0.826 1.00 79.50 155 PHE A CA 1
ATOM 1217 C C . PHE A 1 155 ? -9.201 7.115 0.123 1.00 79.50 155 PHE A C 1
ATOM 1219 O O . PHE A 1 155 ? -8.575 7.345 -0.915 1.00 79.50 155 PHE A O 1
ATOM 1226 N N . VAL A 1 156 ? -9.964 8.045 0.706 1.00 85.31 156 VAL A N 1
ATOM 1227 C CA . VAL A 1 156 ? -10.143 9.394 0.148 1.00 85.31 156 VAL A CA 1
ATOM 1228 C C . VAL A 1 156 ? -8.813 10.144 0.097 1.00 85.31 156 VAL A C 1
ATOM 1230 O O . VAL A 1 156 ? -8.494 10.757 -0.923 1.00 85.31 156 VAL A O 1
ATOM 1233 N N . VAL A 1 157 ? -8.007 10.070 1.158 1.00 86.44 157 VAL A N 1
ATOM 1234 C CA . VAL A 1 157 ? -6.708 10.754 1.216 1.00 86.44 157 VAL A CA 1
ATOM 1235 C C . VAL A 1 157 ? -5.702 10.159 0.233 1.00 86.44 157 VAL A C 1
ATOM 1237 O O . VAL A 1 157 ? -4.927 10.919 -0.339 1.00 86.44 157 VAL A O 1
ATOM 1240 N N . ILE A 1 158 ? -5.726 8.851 -0.038 1.00 81.81 158 ILE A N 1
ATOM 1241 C CA . ILE A 1 158 ? -4.888 8.255 -1.092 1.00 81.81 158 ILE A CA 1
ATOM 1242 C C . ILE A 1 158 ? -5.215 8.878 -2.455 1.00 81.81 158 ILE A C 1
ATOM 1244 O O . ILE A 1 158 ? -4.309 9.313 -3.168 1.00 81.81 158 ILE A O 1
ATOM 1248 N N . ILE A 1 159 ? -6.502 8.963 -2.808 1.00 78.94 159 ILE A N 1
ATOM 1249 C CA . ILE A 1 159 ? -6.938 9.511 -4.102 1.00 78.94 159 ILE A CA 1
ATOM 1250 C C . ILE A 1 159 ? -6.596 10.998 -4.200 1.00 78.94 159 ILE A C 1
ATOM 1252 O O . ILE A 1 159 ? -5.956 11.432 -5.159 1.00 78.94 159 ILE A O 1
ATOM 1256 N N . VAL A 1 160 ? -7.000 11.782 -3.198 1.00 83.81 160 VAL A N 1
ATOM 1257 C CA . VAL A 1 160 ? -6.764 13.231 -3.173 1.00 83.81 160 VAL A CA 1
ATOM 1258 C C . VAL A 1 160 ? -5.266 13.525 -3.120 1.00 83.81 160 VAL A C 1
ATOM 1260 O O . VAL A 1 160 ? -4.787 14.387 -3.851 1.00 83.81 160 VAL A O 1
ATOM 1263 N N . GLY A 1 161 ? -4.509 12.779 -2.317 1.00 81.00 161 GLY A N 1
ATOM 1264 C CA . GLY A 1 161 ? -3.058 12.884 -2.212 1.00 81.00 161 GLY A CA 1
ATOM 1265 C C . GLY A 1 161 ? -2.351 12.611 -3.533 1.00 81.00 161 GLY A C 1
ATOM 1266 O O . GLY A 1 161 ? -1.469 13.377 -3.914 1.00 81.00 161 GLY A O 1
ATOM 1267 N N . GLY A 1 162 ? -2.781 11.582 -4.269 1.00 76.44 162 GLY A N 1
ATOM 1268 C CA . GLY A 1 162 ? -2.297 11.304 -5.623 1.00 76.44 162 GLY A CA 1
ATOM 1269 C C . GLY A 1 162 ? -2.579 12.456 -6.590 1.00 76.44 162 GLY A C 1
ATOM 1270 O O . GLY A 1 162 ? -1.657 12.965 -7.224 1.00 76.44 162 GLY A O 1
ATOM 1271 N N . MET A 1 163 ? -3.824 12.945 -6.632 1.00 78.44 163 MET A N 1
ATOM 1272 C CA . MET A 1 163 ? -4.211 14.076 -7.489 1.00 78.44 163 MET A CA 1
ATOM 1273 C C . MET A 1 163 ? -3.442 15.363 -7.166 1.00 78.44 163 MET A C 1
ATOM 1275 O O . MET A 1 163 ? -3.058 16.105 -8.071 1.00 78.44 163 MET A O 1
ATOM 1279 N N . VAL A 1 164 ? -3.229 15.652 -5.880 1.00 81.94 164 VAL A N 1
ATOM 1280 C CA . VAL A 1 164 ? -2.455 16.816 -5.432 1.00 81.94 164 VAL A CA 1
ATOM 1281 C C . VAL A 1 164 ? -0.985 16.650 -5.810 1.00 81.94 164 VAL A C 1
ATOM 1283 O O . VAL A 1 164 ? -0.395 17.593 -6.331 1.00 81.94 164 VAL A O 1
ATOM 1286 N N . ALA A 1 165 ? -0.401 15.467 -5.607 1.00 77.56 165 ALA A N 1
ATOM 1287 C CA . ALA A 1 165 ? 0.985 15.194 -5.974 1.00 77.56 165 ALA A CA 1
ATOM 1288 C C . ALA A 1 165 ? 1.224 15.358 -7.484 1.00 77.56 165 ALA A C 1
ATOM 1290 O O . ALA A 1 165 ? 2.218 15.973 -7.877 1.00 77.56 165 ALA A O 1
ATOM 1291 N N . ASP A 1 166 ? 0.298 14.877 -8.319 1.00 76.88 166 ASP A N 1
ATOM 1292 C CA . ASP A 1 166 ? 0.370 15.052 -9.770 1.00 76.88 166 ASP A CA 1
ATOM 1293 C C . ASP A 1 166 ? 0.204 16.525 -10.169 1.00 76.88 166 ASP A C 1
ATOM 1295 O O . ASP A 1 166 ? 1.060 17.052 -10.874 1.00 76.88 166 ASP A O 1
ATOM 1299 N N . LYS A 1 167 ? -0.788 17.251 -9.628 1.00 77.75 167 LYS A N 1
ATOM 1300 C CA . LYS A 1 167 ? -0.953 18.693 -9.904 1.00 77.75 167 LYS A CA 1
ATOM 1301 C C . LYS A 1 167 ? 0.263 19.528 -9.500 1.00 77.75 167 LYS A C 1
ATOM 1303 O O . LYS A 1 167 ? 0.647 20.440 -10.227 1.00 77.75 167 LYS A O 1
ATOM 1308 N N . VAL A 1 168 ? 0.867 19.242 -8.345 1.00 80.56 168 VAL A N 1
ATOM 1309 C CA . VAL A 1 168 ? 2.067 19.950 -7.863 1.00 80.56 168 VAL A CA 1
ATOM 1310 C C . VAL A 1 168 ? 3.267 19.673 -8.770 1.00 80.56 168 VAL A C 1
ATOM 1312 O O . VAL A 1 168 ? 4.073 20.575 -9.013 1.00 80.56 168 VAL A O 1
ATOM 1315 N N . ARG A 1 169 ? 3.373 18.447 -9.297 1.00 75.62 169 ARG A N 1
ATOM 1316 C CA . ARG A 1 169 ? 4.413 18.075 -10.259 1.00 75.62 169 ARG A CA 1
ATOM 1317 C C . ARG A 1 169 ? 4.189 18.739 -11.617 1.00 75.62 169 ARG A C 1
ATOM 1319 O O . ARG A 1 169 ? 5.136 19.290 -12.171 1.00 75.62 169 ARG A O 1
ATOM 1326 N N . ASP A 1 170 ? 2.959 18.737 -12.120 1.00 76.88 170 ASP A N 1
ATOM 1327 C CA . ASP A 1 170 ? 2.599 19.323 -13.416 1.00 76.88 170 ASP A CA 1
ATOM 1328 C C . ASP A 1 170 ? 2.778 20.848 -13.413 1.00 76.88 170 ASP A C 1
ATOM 1330 O O . ASP A 1 170 ? 3.282 21.429 -14.375 1.00 76.88 170 ASP A O 1
ATOM 1334 N N . ALA A 1 171 ? 2.477 21.498 -12.286 1.00 82.19 171 ALA A N 1
ATOM 1335 C CA . ALA A 1 171 ? 2.713 22.924 -12.078 1.00 82.19 171 ALA A CA 1
ATOM 1336 C C . ALA A 1 171 ? 4.200 23.298 -11.892 1.00 82.19 171 ALA A C 1
ATOM 1338 O O . ALA A 1 171 ? 4.500 24.475 -11.708 1.00 82.19 171 ALA A O 1
ATOM 1339 N N . HIS A 1 172 ? 5.130 22.330 -11.913 1.00 78.50 172 HIS A N 1
ATOM 1340 C CA . HIS A 1 172 ? 6.575 22.534 -11.716 1.00 78.50 172 HIS A CA 1
ATOM 1341 C C . HIS A 1 172 ? 6.939 23.286 -10.416 1.00 78.50 172 HIS A C 1
ATOM 1343 O O . HIS A 1 172 ? 8.021 23.861 -10.301 1.00 78.50 172 HIS A O 1
ATOM 1349 N N . LEU A 1 173 ? 6.054 23.259 -9.411 1.00 76.19 173 LEU A N 1
ATOM 1350 C CA . LEU A 1 173 ? 6.234 23.958 -8.132 1.00 76.19 173 LEU A CA 1
ATOM 1351 C C . LEU A 1 173 ? 7.317 23.302 -7.267 1.00 76.19 173 LEU A C 1
ATOM 1353 O O . LEU A 1 173 ? 8.034 23.976 -6.531 1.00 76.19 173 LEU A O 1
ATOM 1357 N N . LEU A 1 174 ? 7.424 21.973 -7.338 1.00 77.00 174 LEU A N 1
ATOM 1358 C CA . LEU A 1 174 ? 8.370 21.172 -6.570 1.00 77.00 174 LEU A CA 1
ATOM 1359 C C . LEU A 1 174 ? 8.933 20.042 -7.435 1.00 77.00 174 LEU A C 1
ATOM 1361 O O . LEU A 1 174 ? 8.247 19.487 -8.294 1.00 77.00 174 LEU A O 1
ATOM 1365 N N . SER A 1 175 ? 10.186 19.659 -7.176 1.00 79.06 175 SER A N 1
ATOM 1366 C CA . SER A 1 175 ? 10.781 18.484 -7.817 1.00 79.06 175 SER A CA 1
ATOM 1367 C C . SER A 1 175 ? 10.077 17.201 -7.366 1.00 79.06 175 SER A C 1
ATOM 1369 O O . SER A 1 175 ? 9.573 17.111 -6.245 1.00 79.06 175 SER A O 1
ATOM 1371 N N . THR A 1 176 ? 10.092 16.166 -8.208 1.00 73.25 17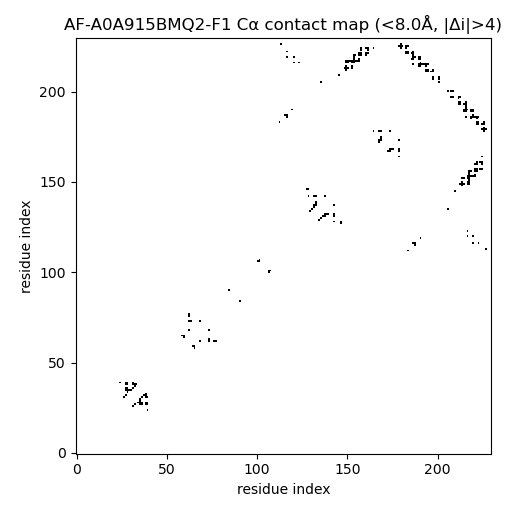6 THR A N 1
ATOM 1372 C CA . THR A 1 176 ? 9.507 14.846 -7.897 1.00 73.25 176 THR A CA 1
ATOM 1373 C C . THR A 1 176 ? 9.984 14.290 -6.558 1.00 73.25 176 THR A C 1
ATOM 1375 O O . THR A 1 176 ? 9.197 13.753 -5.783 1.00 73.25 176 THR A O 1
ATOM 1378 N N . ILE A 1 177 ? 11.270 14.463 -6.256 1.00 76.88 177 ILE A N 1
ATOM 1379 C CA . ILE A 1 177 ? 11.882 14.018 -5.003 1.00 76.88 177 ILE A CA 1
ATOM 1380 C C . ILE A 1 177 ? 11.368 14.845 -3.819 1.00 76.88 177 ILE A C 1
ATOM 1382 O O . ILE A 1 177 ? 11.103 14.284 -2.757 1.00 76.88 177 ILE A O 1
ATOM 1386 N N . ALA A 1 178 ? 11.210 16.161 -3.986 1.00 80.06 178 ALA A N 1
ATOM 1387 C CA . ALA A 1 178 ? 10.710 17.035 -2.930 1.00 80.06 178 ALA A CA 1
ATOM 1388 C C . ALA A 1 178 ? 9.247 16.725 -2.581 1.00 80.06 178 ALA A C 1
ATOM 1390 O O . ALA A 1 178 ? 8.936 16.588 -1.401 1.00 80.06 178 ALA A O 1
ATOM 1391 N N . VAL A 1 179 ? 8.382 16.524 -3.584 1.00 79.06 179 VAL A N 1
ATOM 1392 C CA . VAL A 1 179 ? 6.971 16.145 -3.374 1.00 79.06 179 VAL A CA 1
ATOM 1393 C C . VAL A 1 179 ? 6.869 14.826 -2.607 1.00 79.06 179 VAL A C 1
ATOM 1395 O O . VAL A 1 179 ? 6.157 14.746 -1.610 1.00 79.06 179 VAL A O 1
ATOM 1398 N N . ARG A 1 180 ? 7.639 13.807 -3.010 1.00 76.44 180 ARG A N 1
ATOM 1399 C CA . ARG A 1 180 ? 7.630 12.487 -2.354 1.00 76.44 180 ARG A CA 1
ATOM 1400 C C . ARG A 1 180 ? 8.133 12.543 -0.911 1.00 76.44 180 ARG A C 1
ATOM 1402 O O . ARG A 1 180 ? 7.519 11.952 -0.026 1.00 76.44 180 ARG A O 1
ATOM 1409 N N . ARG A 1 181 ? 9.227 13.272 -0.658 1.00 81.19 181 ARG A N 1
ATOM 1410 C CA . ARG A 1 181 ? 9.762 13.467 0.702 1.00 81.19 181 ARG A CA 1
ATOM 1411 C C . ARG A 1 181 ? 8.768 14.200 1.593 1.00 81.19 181 ARG A C 1
ATOM 1413 O O . ARG A 1 181 ? 8.573 13.798 2.734 1.00 81.19 181 ARG A O 1
ATOM 1420 N N . LEU A 1 182 ? 8.135 15.246 1.067 1.00 83.69 182 LEU A N 1
ATOM 1421 C CA . LEU A 1 182 ? 7.139 16.018 1.798 1.00 83.69 182 LEU A CA 1
ATOM 1422 C C . LEU A 1 182 ? 5.914 15.161 2.139 1.00 83.69 182 LEU A C 1
ATOM 1424 O O . LEU A 1 182 ? 5.479 15.171 3.286 1.00 83.69 182 LEU A O 1
ATOM 1428 N N . ALA A 1 183 ? 5.411 14.369 1.188 1.00 83.12 183 ALA A N 1
ATOM 1429 C CA . ALA A 1 183 ? 4.287 13.463 1.415 1.00 83.12 183 ALA A CA 1
ATOM 1430 C C . ALA A 1 183 ? 4.586 12.429 2.514 1.00 83.12 183 ALA A C 1
ATOM 1432 O O . ALA A 1 183 ? 3.769 12.235 3.415 1.00 83.12 183 ALA A O 1
ATOM 1433 N N . MET A 1 184 ? 5.780 11.823 2.498 1.00 81.62 184 MET A N 1
ATOM 1434 C CA . MET A 1 184 ? 6.195 10.897 3.557 1.00 81.62 184 MET A CA 1
ATOM 1435 C C . MET A 1 184 ? 6.333 11.584 4.919 1.00 81.62 184 MET A C 1
ATOM 1437 O O . MET A 1 184 ? 5.856 11.047 5.916 1.00 81.62 184 MET A O 1
ATOM 1441 N N . LEU A 1 185 ? 6.935 12.776 4.973 1.00 86.19 185 LEU A N 1
ATOM 1442 C CA . LEU A 1 185 ? 7.078 13.528 6.222 1.00 86.19 185 LEU A CA 1
ATOM 1443 C C . LEU A 1 185 ? 5.721 13.908 6.817 1.00 86.19 185 LEU A C 1
ATOM 1445 O O . LEU A 1 185 ? 5.505 13.689 8.005 1.00 86.19 185 LEU A O 1
ATOM 1449 N N . ILE A 1 186 ? 4.799 14.430 6.005 1.00 87.31 186 ILE A N 1
ATOM 1450 C CA . ILE A 1 186 ? 3.456 14.804 6.466 1.00 87.31 186 ILE A CA 1
ATOM 1451 C C . ILE A 1 186 ? 2.741 13.585 7.048 1.00 87.31 186 ILE A C 1
ATOM 1453 O O . ILE A 1 186 ? 2.169 13.672 8.133 1.00 87.31 186 ILE A O 1
ATOM 1457 N N . ALA A 1 187 ? 2.809 12.440 6.375 1.00 85.19 187 ALA A N 1
ATOM 1458 C CA . ALA A 1 187 ? 2.166 11.223 6.843 1.00 85.19 187 ALA A CA 1
ATOM 1459 C C . ALA A 1 187 ? 2.753 10.690 8.161 1.00 85.19 187 ALA A C 1
ATOM 1461 O O . ALA A 1 187 ? 2.009 10.447 9.104 1.00 85.19 187 ALA A O 1
ATOM 1462 N N . LEU A 1 188 ? 4.079 10.557 8.269 1.00 85.12 188 LEU A N 1
ATOM 1463 C CA . LEU A 1 188 ? 4.731 10.048 9.486 1.00 85.12 188 LEU A CA 1
ATOM 1464 C C . LEU A 1 188 ? 4.563 10.996 10.683 1.00 85.12 188 LEU A C 1
ATOM 1466 O O . LEU A 1 188 ? 4.294 10.559 11.805 1.00 85.12 188 LEU A O 1
ATOM 1470 N N . VAL A 1 189 ? 4.703 12.305 10.453 1.00 88.69 189 VAL A N 1
ATOM 1471 C CA . VAL A 1 189 ? 4.552 13.313 11.511 1.00 88.69 189 VAL A CA 1
ATOM 1472 C C . VAL A 1 189 ? 3.103 13.385 11.974 1.00 88.69 189 VAL A C 1
ATOM 1474 O O . VAL A 1 189 ? 2.860 13.372 13.178 1.00 88.69 189 VAL A O 1
ATOM 1477 N N . SER A 1 190 ? 2.137 13.408 11.050 1.00 86.94 190 SER A N 1
ATOM 1478 C CA . SER A 1 190 ? 0.718 13.408 11.424 1.00 86.94 190 SER A CA 1
ATOM 1479 C C . SER A 1 190 ? 0.346 12.154 12.210 1.00 86.94 190 SER A C 1
ATOM 1481 O O . SER A 1 190 ? -0.258 12.282 13.274 1.00 86.94 190 SER A O 1
ATOM 1483 N N . GLN A 1 191 ? 0.790 10.970 11.772 1.00 85.38 191 GLN A N 1
ATOM 1484 C CA . GLN A 1 191 ? 0.564 9.728 12.511 1.00 85.38 191 GLN A CA 1
ATOM 1485 C C . GLN A 1 191 ? 1.062 9.817 13.956 1.00 85.38 191 GLN A C 1
ATOM 1487 O O . GLN A 1 191 ? 0.344 9.464 14.892 1.00 85.38 191 GLN A O 1
ATOM 1492 N N . THR A 1 192 ? 2.275 10.340 14.139 1.00 86.81 192 THR A N 1
ATOM 1493 C CA . THR A 1 192 ? 2.904 10.480 15.457 1.00 86.81 192 THR A CA 1
ATOM 1494 C C . THR A 1 192 ? 2.140 11.464 16.342 1.00 86.81 192 THR A C 1
ATOM 1496 O O . THR A 1 192 ? 1.805 11.143 17.480 1.00 86.81 192 THR A O 1
ATOM 1499 N N . VAL A 1 193 ? 1.829 12.654 15.819 1.00 90.19 193 VAL A N 1
ATOM 1500 C CA . VAL A 1 193 ? 1.151 13.718 16.574 1.00 90.19 193 VAL A CA 1
ATOM 1501 C C . VAL A 1 193 ? -0.235 13.269 17.027 1.00 90.19 193 VAL A C 1
ATOM 1503 O O . VAL A 1 193 ? -0.574 13.425 18.198 1.00 90.19 193 VAL A O 1
ATOM 1506 N N . PHE A 1 194 ? -1.023 12.676 16.130 1.00 88.06 194 PHE A N 1
ATOM 1507 C CA . PHE A 1 194 ? -2.384 12.257 16.454 1.00 88.06 194 PHE A CA 1
ATOM 1508 C C . PHE A 1 194 ? -2.4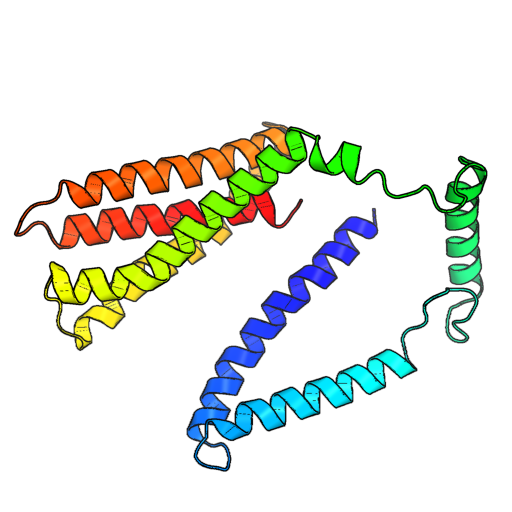30 11.015 17.346 1.00 88.06 194 PHE A C 1
ATOM 1510 O O . PHE A 1 194 ? -3.310 10.923 18.201 1.00 88.06 194 PHE A O 1
ATOM 1517 N N . LEU A 1 195 ? -1.470 10.092 17.217 1.00 84.38 195 LEU A N 1
ATOM 1518 C CA . LEU A 1 195 ? -1.371 8.953 18.130 1.00 84.38 195 LEU A CA 1
ATOM 1519 C C . LEU A 1 195 ? -1.003 9.415 19.548 1.00 84.38 195 LEU A C 1
ATOM 1521 O O . LEU A 1 195 ? -1.649 9.005 20.508 1.00 84.38 195 LEU A O 1
ATOM 1525 N N . ILE A 1 196 ? -0.033 10.322 19.693 1.00 87.75 196 ILE A N 1
ATOM 1526 C CA . ILE A 1 196 ? 0.315 10.900 20.999 1.00 87.75 196 ILE A CA 1
ATOM 1527 C C . ILE A 1 196 ? -0.882 11.661 21.581 1.00 87.75 196 ILE A C 1
ATOM 1529 O O . ILE A 1 196 ? -1.225 11.453 22.742 1.00 87.75 196 ILE A O 1
ATOM 1533 N N . ALA A 1 197 ? -1.561 12.486 20.775 1.00 86.88 197 ALA A N 1
ATOM 1534 C CA . ALA A 1 197 ? -2.755 13.215 21.204 1.00 86.88 197 ALA A CA 1
ATOM 1535 C C . ALA A 1 197 ? -3.863 12.273 21.701 1.00 86.88 197 ALA A C 1
ATOM 1537 O O . ALA A 1 197 ? -4.484 12.559 22.720 1.00 86.88 197 ALA A O 1
ATOM 1538 N N . SER A 1 198 ? -4.060 11.124 21.041 1.00 83.44 198 SER A N 1
ATOM 1539 C CA . SER A 1 198 ? -5.043 10.123 21.470 1.00 83.44 198 SER A CA 1
ATOM 1540 C C . SER A 1 198 ? -4.735 9.516 22.845 1.00 83.44 198 SER A C 1
ATOM 1542 O O . SER A 1 198 ? -5.660 9.212 23.591 1.00 83.44 198 SER A O 1
ATOM 1544 N N . GLY A 1 199 ? -3.454 9.406 23.218 1.00 81.88 199 GLY A N 1
ATOM 1545 C CA . GLY A 1 199 ? -3.034 8.903 24.529 1.00 81.88 199 GLY A CA 1
ATOM 1546 C C . GLY A 1 199 ? -3.261 9.883 25.685 1.00 81.88 199 GLY A C 1
ATOM 1547 O O . GLY A 1 199 ? -3.295 9.462 26.838 1.00 81.88 199 GLY A O 1
ATOM 1548 N N . TYR A 1 200 ? -3.439 11.177 25.396 1.00 84.50 200 TYR A N 1
ATOM 1549 C CA . TYR A 1 200 ? -3.756 12.200 26.400 1.00 84.50 200 TYR A CA 1
ATOM 1550 C C . TYR A 1 200 ? -5.263 12.392 26.624 1.00 84.50 200 TYR A C 1
A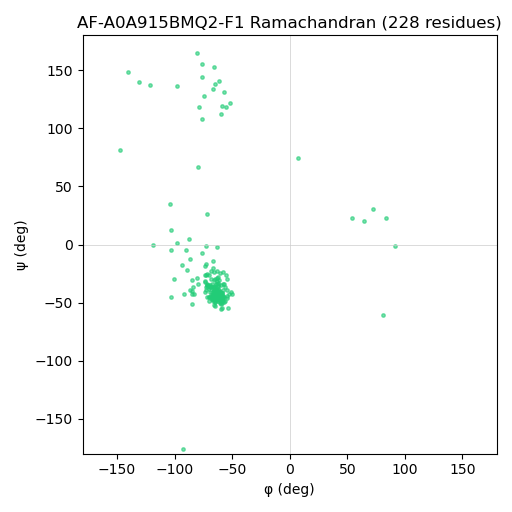TOM 1552 O O . TYR A 1 200 ? -5.657 13.159 27.505 1.00 84.50 200 TYR A O 1
ATOM 1560 N N . CYS A 1 201 ? -6.116 11.719 25.852 1.00 81.38 201 CYS A N 1
ATOM 1561 C CA . CYS A 1 201 ? -7.559 11.768 26.048 1.00 81.38 201 CYS A CA 1
ATOM 1562 C C . CYS A 1 201 ? -7.971 10.935 27.273 1.00 81.38 201 CYS A C 1
ATOM 1564 O O . CYS A 1 201 ? -7.612 9.766 27.396 1.00 81.38 201 CYS A O 1
ATOM 1566 N N . GLY A 1 202 ? -8.735 11.547 28.181 1.00 73.12 202 GLY A N 1
ATOM 1567 C CA . GLY A 1 202 ? -9.255 10.898 29.389 1.00 73.12 202 GLY A CA 1
ATOM 1568 C C . GLY A 1 202 ? -10.654 10.292 29.218 1.00 73.12 202 GLY A C 1
ATOM 1569 O O . GLY A 1 202 ? -11.248 10.330 28.138 1.00 73.12 202 GLY A O 1
ATOM 1570 N N . CYS A 1 203 ? -11.208 9.769 30.317 1.00 65.75 203 CYS A N 1
ATOM 1571 C CA . CYS A 1 203 ? -12.552 9.184 30.350 1.00 65.75 203 CYS A CA 1
ATOM 1572 C C . CYS A 1 203 ? -13.626 10.188 29.883 1.00 65.75 203 CYS A C 1
ATOM 1574 O O . CYS A 1 203 ? -13.667 11.324 30.358 1.00 65.75 203 CYS A O 1
ATOM 1576 N N . GLY A 1 204 ? -14.502 9.760 28.965 1.00 72.62 204 GLY A N 1
ATOM 1577 C CA . GLY A 1 204 ? -15.589 10.572 28.399 1.00 72.62 204 GLY A CA 1
ATOM 1578 C C . GLY A 1 204 ? -15.249 11.343 27.113 1.00 72.62 204 GLY A C 1
ATOM 1579 O O . GLY A 1 204 ? -16.123 12.003 26.557 1.00 72.62 204 GLY A O 1
ATOM 1580 N N . GLN A 1 205 ? -14.012 11.259 26.603 1.00 79.31 205 GLN A N 1
ATOM 1581 C CA . GLN A 1 205 ? -13.581 11.891 25.339 1.00 79.31 205 GLN A CA 1
ATOM 1582 C C . GLN A 1 205 ? -13.443 10.890 24.181 1.00 79.31 205 GLN A C 1
ATOM 1584 O O . GLN A 1 205 ? -12.594 11.017 23.301 1.00 79.31 205 GLN A O 1
ATOM 1589 N N . GLU A 1 206 ? -14.306 9.888 24.166 1.00 77.06 206 GLU A N 1
ATOM 1590 C CA . GLU A 1 206 ? -14.225 8.715 23.296 1.00 77.06 206 GLU A CA 1
ATOM 1591 C C . GLU A 1 206 ? -14.278 9.096 21.807 1.00 77.06 206 GLU A C 1
ATOM 1593 O O . GLU A 1 206 ? -13.441 8.680 21.008 1.00 77.06 206 GLU A O 1
ATOM 1598 N N . MET A 1 207 ? -15.189 10.004 21.445 1.00 78.12 207 MET A N 1
ATOM 1599 C CA . MET A 1 207 ? -15.324 10.529 20.079 1.00 78.12 207 MET A CA 1
ATOM 1600 C C . MET A 1 207 ? -14.090 11.315 19.611 1.00 78.12 207 MET A C 1
ATOM 1602 O O . MET A 1 207 ? -13.732 11.258 18.437 1.00 78.12 207 MET A O 1
ATOM 1606 N N . LEU A 1 208 ? -13.414 12.025 20.518 1.00 82.69 208 LEU A N 1
ATOM 1607 C CA . LEU A 1 208 ? -12.185 12.768 20.215 1.00 82.69 208 LEU A CA 1
ATOM 1608 C C . LEU A 1 208 ? -11.047 11.814 19.845 1.00 82.69 208 LEU A C 1
ATOM 1610 O O . LEU A 1 208 ? -10.325 12.056 18.877 1.00 82.69 208 LEU A O 1
ATOM 1614 N N . VAL A 1 209 ? -10.947 10.689 20.554 1.00 82.12 209 VAL A N 1
ATOM 1615 C CA . VAL A 1 209 ? -9.976 9.636 20.247 1.00 82.12 209 VAL A CA 1
ATOM 1616 C C . VAL A 1 209 ? -10.243 9.029 18.871 1.00 82.12 209 VAL A C 1
ATOM 1618 O O . VAL A 1 209 ? -9.318 8.907 18.069 1.00 82.12 209 VAL A O 1
ATOM 1621 N N . VAL A 1 210 ? -11.505 8.730 18.544 1.00 81.19 210 VAL A N 1
ATOM 1622 C CA . VAL A 1 210 ? -11.877 8.221 17.212 1.00 81.19 210 VAL A CA 1
ATOM 1623 C C . VAL A 1 210 ? -11.519 9.219 16.109 1.00 81.19 210 VAL A C 1
ATOM 1625 O O . VAL A 1 210 ? -10.993 8.814 15.072 1.00 81.19 210 VAL A O 1
ATOM 1628 N N . VAL A 1 211 ? -11.736 10.520 16.323 1.00 84.88 211 VAL A N 1
ATOM 1629 C CA . VAL A 1 211 ? -11.358 11.567 15.359 1.00 84.88 211 VAL A CA 1
ATOM 1630 C C . VAL A 1 211 ? -9.842 11.631 15.170 1.00 84.88 211 VAL A C 1
ATOM 1632 O O . VAL A 1 211 ? -9.380 11.646 14.030 1.00 84.88 211 VAL A O 1
ATOM 1635 N N . PHE A 1 212 ? -9.051 11.617 16.244 1.00 87.19 212 PHE A N 1
ATOM 1636 C CA . PHE A 1 212 ? -7.589 11.631 16.129 1.00 87.19 212 PHE A CA 1
ATOM 1637 C C . PHE A 1 212 ? -7.046 10.378 15.445 1.00 87.19 212 PHE A C 1
ATOM 1639 O O . PHE A 1 212 ? -6.186 10.481 14.573 1.00 87.19 212 PHE A O 1
ATOM 1646 N N . LEU A 1 213 ? -7.593 9.205 15.756 1.00 84.44 213 LEU A N 1
ATOM 1647 C CA . LEU A 1 213 ? -7.215 7.957 15.093 1.00 84.44 213 LEU A CA 1
ATOM 1648 C C . LEU A 1 213 ? -7.620 7.960 13.612 1.00 84.44 213 LEU A C 1
ATOM 1650 O O . LEU A 1 213 ? -6.832 7.553 12.761 1.00 84.44 213 LEU A O 1
ATOM 1654 N N . THR A 1 214 ? -8.792 8.508 13.283 1.00 86.12 214 THR A N 1
ATOM 1655 C CA . THR A 1 214 ? -9.248 8.701 11.897 1.00 86.12 214 THR A CA 1
ATOM 1656 C C . THR A 1 214 ? -8.316 9.630 11.126 1.00 86.12 214 THR A C 1
ATOM 1658 O O . THR A 1 214 ? -7.955 9.323 9.994 1.00 86.12 214 THR A O 1
ATOM 1661 N N . LEU A 1 215 ? -7.898 10.751 11.720 1.00 86.62 215 LEU A N 1
ATOM 1662 C CA . LEU A 1 215 ? -6.970 11.693 11.091 1.00 86.62 215 LEU A CA 1
ATOM 1663 C C . LEU A 1 215 ? -5.576 11.085 10.916 1.00 86.62 215 LEU A C 1
ATOM 1665 O O . LEU A 1 215 ? -4.972 11.251 9.859 1.00 86.62 215 LEU A O 1
ATOM 1669 N N . SER A 1 216 ? -5.095 10.348 11.919 1.00 86.38 216 SER A N 1
ATOM 1670 C CA . SER A 1 216 ? -3.818 9.632 11.879 1.00 86.38 216 SER A CA 1
ATOM 1671 C C . SER A 1 216 ? -3.774 8.617 10.735 1.00 86.38 216 SER A C 1
ATOM 1673 O O . SER A 1 216 ? -2.907 8.681 9.860 1.00 86.38 216 SER A O 1
ATOM 1675 N N . ILE A 1 217 ? -4.762 7.718 10.700 1.00 83.56 217 ILE A N 1
ATOM 1676 C CA . ILE A 1 217 ? -4.878 6.690 9.667 1.00 83.56 217 ILE A CA 1
ATOM 1677 C C . ILE A 1 217 ? -5.132 7.356 8.317 1.00 83.56 217 ILE A C 1
ATOM 1679 O O . ILE A 1 217 ? -4.414 7.071 7.368 1.00 83.56 217 ILE A O 1
ATOM 1683 N N . GLY A 1 218 ? -6.066 8.302 8.225 1.00 84.62 218 GLY A N 1
ATOM 1684 C CA . GLY A 1 218 ? -6.388 9.011 6.989 1.00 84.62 218 GLY A CA 1
ATOM 1685 C C . GLY A 1 218 ? -5.162 9.640 6.329 1.00 84.62 218 GLY A C 1
ATOM 1686 O O . GLY A 1 218 ? -4.845 9.336 5.181 1.00 84.62 218 GLY A O 1
ATOM 1687 N N . LEU A 1 219 ? -4.419 10.464 7.072 1.00 84.50 219 LEU A N 1
ATOM 1688 C CA . LEU A 1 219 ? -3.242 11.176 6.561 1.00 84.50 219 LEU A CA 1
ATOM 1689 C C . LEU A 1 219 ? -2.065 10.255 6.233 1.00 84.50 219 LEU A C 1
ATOM 1691 O O . LEU A 1 219 ? -1.250 10.600 5.373 1.00 84.50 219 LEU A O 1
ATOM 1695 N N . SER A 1 220 ? -2.004 9.062 6.829 1.00 81.56 220 SER A N 1
ATOM 1696 C CA . SER A 1 220 ? -1.013 8.055 6.445 1.00 81.56 220 SER A CA 1
ATOM 1697 C C . SER A 1 220 ? -1.127 7.619 4.981 1.00 81.56 220 SER A C 1
ATOM 1699 O O . SER A 1 220 ? -0.124 7.263 4.364 1.00 81.56 220 SER A O 1
ATOM 1701 N N . GLY A 1 221 ? -2.315 7.756 4.376 1.00 77.12 221 GLY A N 1
ATOM 1702 C CA . GLY A 1 221 ? -2.564 7.459 2.963 1.00 77.12 221 GLY A CA 1
ATOM 1703 C C . GLY A 1 221 ? -1.685 8.261 2.003 1.00 77.12 221 GLY A C 1
ATOM 1704 O O . GLY A 1 221 ? -1.381 7.799 0.903 1.00 77.12 221 GLY A O 1
ATOM 1705 N N . LEU A 1 222 ? -1.174 9.419 2.431 1.00 80.50 222 LEU A N 1
ATOM 1706 C CA . LEU A 1 222 ? -0.235 10.216 1.640 1.00 80.50 222 LEU A CA 1
ATOM 1707 C C . LEU A 1 222 ? 1.091 9.479 1.369 1.00 80.50 222 LEU A C 1
ATOM 1709 O O . LEU A 1 222 ? 1.739 9.775 0.363 1.00 80.50 222 LEU A O 1
ATOM 1713 N N . GLN A 1 223 ? 1.476 8.480 2.177 1.00 74.44 223 GLN A N 1
ATOM 1714 C CA . GLN A 1 223 ? 2.674 7.655 1.933 1.00 74.44 223 GLN A CA 1
ATOM 1715 C C . GLN A 1 223 ? 2.615 6.915 0.596 1.00 74.44 223 GLN A C 1
ATOM 1717 O O . GLN A 1 223 ? 3.641 6.796 -0.079 1.00 74.44 223 GLN A O 1
ATOM 1722 N N . PHE A 1 224 ? 1.425 6.483 0.166 1.00 68.62 224 PHE A N 1
ATOM 1723 C CA . PHE A 1 224 ? 1.251 5.756 -1.093 1.00 68.62 224 PHE A CA 1
ATOM 1724 C C . PHE A 1 224 ? 1.646 6.602 -2.309 1.00 68.62 224 PHE A C 1
ATOM 1726 O O . PHE A 1 224 ? 2.268 6.086 -3.238 1.00 68.62 224 PHE A O 1
ATOM 1733 N N . SER A 1 225 ? 1.391 7.915 -2.269 1.00 65.44 225 SER A N 1
ATOM 1734 C CA . SER A 1 225 ? 1.843 8.850 -3.312 1.00 65.44 225 SER A CA 1
ATOM 1735 C C . SER A 1 225 ? 3.376 8.993 -3.376 1.00 65.44 225 SER A C 1
ATOM 1737 O O . SER A 1 225 ? 3.933 9.339 -4.420 1.00 65.44 225 SER A O 1
ATOM 1739 N N . GLY A 1 226 ? 4.073 8.693 -2.274 1.00 59.22 226 GLY A N 1
ATOM 1740 C CA . GLY A 1 226 ? 5.531 8.736 -2.167 1.00 59.22 226 GLY A CA 1
ATOM 1741 C C . GLY A 1 226 ? 6.230 7.464 -2.652 1.00 59.22 226 GLY A C 1
ATOM 1742 O O . GLY A 1 226 ? 7.249 7.560 -3.339 1.00 59.22 226 GLY A O 1
ATOM 1743 N N . TYR A 1 227 ? 5.689 6.291 -2.302 1.00 54.97 227 TYR A N 1
ATOM 1744 C CA . TYR A 1 227 ? 6.333 4.985 -2.509 1.00 54.97 227 TYR A CA 1
ATOM 1745 C C . TYR A 1 227 ? 5.971 4.293 -3.831 1.00 54.97 227 TYR A C 1
ATOM 1747 O O . TYR A 1 227 ? 6.856 3.761 -4.495 1.00 54.97 227 TYR A O 1
ATOM 1755 N N . VAL A 1 228 ? 4.699 4.310 -4.251 1.00 51.88 228 VAL A N 1
ATOM 1756 C CA . VAL A 1 228 ? 4.214 3.461 -5.367 1.00 51.88 228 VAL A CA 1
ATOM 1757 C C . VAL A 1 228 ? 4.821 3.843 -6.725 1.00 51.88 228 VAL A C 1
ATOM 1759 O O . VAL A 1 228 ? 4.854 3.034 -7.647 1.00 51.88 228 VAL A O 1
ATOM 1762 N N . VAL A 1 229 ? 5.345 5.064 -6.851 1.00 46.84 229 VAL A N 1
ATOM 1763 C CA . VAL A 1 229 ? 5.945 5.584 -8.093 1.00 46.84 229 VAL A CA 1
ATOM 1764 C C . VAL A 1 229 ? 7.486 5.570 -8.045 1.00 46.84 229 VAL A C 1
ATOM 1766 O O . VAL A 1 229 ? 8.133 6.249 -8.851 1.00 46.84 229 VAL A O 1
ATOM 1769 N N . ASN A 1 230 ? 8.098 4.892 -7.067 1.00 44.81 230 ASN A N 1
ATOM 1770 C CA . ASN A 1 230 ? 9.558 4.836 -6.922 1.00 44.81 230 ASN A CA 1
ATOM 1771 C C . ASN A 1 230 ? 10.230 3.866 -7.901 1.00 44.81 230 ASN A C 1
ATOM 1773 O O . ASN A 1 230 ? 9.690 2.763 -8.124 1.00 44.81 230 ASN A O 1
#